Protein AF-A0A7X7D4B0-F1 (afdb_monomer_lite)

Radius of gyration: 22.87 Å; chains: 1; bounding box: 49×82×71 Å

Foldseek 3Di:
DDDDDDDDDDPPPPPDPDPDPDAQEAEADDLEDAAAPDQQPSDQQGPVGGRAPRSQQSNNQNRQGYEYEYAFDPPAEHAAAEGERNHEYEYEYDCPDFLTAHEDAPYEYEDADHHEYEYERYEYAAEYEFLHEYEYELYHYQAYAAAQNGEYEAYLYEQHHPDDQSYEFNHEYEYEQAEQEDEDAEEVEEYDDNGAYEYELAEQAYEPDDRHQHYDDDAHHYCELYEYCACNNVDDHHNYYHNQHHDYPPDPDDALPGSQAQSAAPPRPCFCHVDQAFSSPPVQGGFANQNQPPHTHAGRHRGHHHHPPPD

Structure (mmCIF, N/CA/C/O backbone):
data_AF-A0A7X7D4B0-F1
#
_entry.id   AF-A0A7X7D4B0-F1
#
loop_
_atom_site.group_PDB
_atom_site.id
_atom_site.type_symbol
_atom_site.label_atom_id
_atom_site.label_alt_id
_atom_site.label_comp_id
_atom_site.label_asym_id
_atom_site.label_entity_id
_atom_site.label_seq_id
_atom_site.pdbx_PDB_ins_code
_atom_site.Cartn_x
_atom_site.Cartn_y
_atom_site.Cartn_z
_atom_site.occupancy
_atom_site.B_iso_or_equiv
_atom_site.auth_seq_id
_atom_site.auth_comp_id
_atom_site.auth_asym_id
_atom_site.auth_atom_id
_atom_site.pdbx_PDB_model_num
ATOM 1 N N . MET A 1 1 ? 22.291 -65.725 37.705 1.00 41.19 1 MET A N 1
ATOM 2 C CA . MET A 1 1 ? 22.050 -64.266 37.744 1.00 41.19 1 MET A CA 1
ATOM 3 C C . MET A 1 1 ? 22.069 -63.721 36.324 1.00 41.19 1 MET A C 1
ATOM 5 O O . MET A 1 1 ? 23.135 -63.608 35.739 1.00 41.19 1 MET A O 1
ATOM 9 N N . ARG A 1 2 ? 20.898 -63.454 35.741 1.00 40.50 2 ARG A N 1
ATOM 10 C CA . ARG A 1 2 ? 20.748 -62.685 34.498 1.00 40.50 2 ARG A CA 1
ATOM 11 C C . ARG A 1 2 ? 19.617 -61.691 34.746 1.00 40.50 2 ARG A C 1
ATOM 13 O O . ARG A 1 2 ? 18.464 -62.095 34.828 1.00 40.50 2 ARG A O 1
ATOM 20 N N . PHE A 1 3 ? 19.981 -60.434 34.979 1.00 37.91 3 PHE A N 1
ATOM 21 C CA . PHE A 1 3 ? 19.048 -59.316 35.076 1.00 37.91 3 PHE A CA 1
ATOM 22 C C . PHE A 1 3 ? 18.552 -58.993 33.660 1.00 37.91 3 PHE A C 1
ATOM 24 O O . PHE A 1 3 ? 19.357 -58.629 32.807 1.00 37.91 3 PHE A O 1
ATOM 31 N N . LEU A 1 4 ? 17.252 -59.156 33.399 1.00 42.34 4 LEU A N 1
ATOM 32 C CA . LEU A 1 4 ? 16.598 -58.533 32.247 1.00 42.34 4 LEU A CA 1
ATOM 33 C C . LEU A 1 4 ? 16.223 -57.103 32.650 1.00 42.34 4 LEU A C 1
ATOM 35 O O . LEU A 1 4 ? 15.416 -56.909 33.556 1.00 42.34 4 LEU A O 1
ATOM 39 N N . ALA A 1 5 ? 16.817 -56.116 31.984 1.00 42.88 5 ALA A N 1
ATOM 40 C CA . ALA A 1 5 ? 16.401 -54.724 32.070 1.00 42.88 5 ALA A CA 1
ATOM 41 C C . ALA A 1 5 ? 15.156 -54.521 31.190 1.00 42.88 5 ALA A C 1
ATOM 43 O O . ALA A 1 5 ? 15.215 -54.714 29.976 1.00 42.88 5 ALA A O 1
ATOM 44 N N . MET A 1 6 ? 14.026 -54.153 31.799 1.00 47.78 6 MET A N 1
ATOM 45 C CA . MET A 1 6 ? 12.871 -53.617 31.077 1.00 47.78 6 MET A CA 1
ATOM 46 C C . MET A 1 6 ? 13.190 -52.180 30.658 1.00 47.78 6 MET A C 1
ATOM 48 O O . MET A 1 6 ? 13.346 -51.305 31.507 1.00 47.78 6 MET A O 1
ATOM 52 N N . ALA A 1 7 ? 13.282 -51.939 29.353 1.00 49.72 7 ALA A N 1
ATOM 53 C CA . ALA A 1 7 ? 13.262 -50.596 28.795 1.00 49.72 7 ALA A CA 1
ATOM 54 C C . ALA A 1 7 ? 11.810 -50.092 28.806 1.00 49.72 7 ALA A C 1
ATOM 56 O O . ALA A 1 7 ? 10.963 -50.611 28.080 1.00 49.72 7 ALA A O 1
ATOM 57 N N . ALA A 1 8 ? 11.514 -49.111 29.657 1.00 50.50 8 ALA A N 1
ATOM 58 C CA . ALA A 1 8 ? 10.252 -48.387 29.615 1.00 50.50 8 ALA A CA 1
ATOM 59 C C . ALA A 1 8 ? 10.261 -47.461 28.389 1.00 50.50 8 ALA A C 1
ATOM 61 O O . ALA A 1 8 ? 11.051 -46.519 28.328 1.00 50.50 8 ALA A O 1
ATOM 62 N N . LEU A 1 9 ? 9.403 -47.739 27.402 1.00 53.34 9 LEU A N 1
ATOM 63 C CA . LEU A 1 9 ? 9.094 -46.778 26.346 1.00 53.34 9 LEU A CA 1
ATOM 64 C C . LEU A 1 9 ? 8.341 -45.608 26.990 1.00 53.34 9 LEU A C 1
ATOM 66 O O . LEU A 1 9 ? 7.191 -45.755 27.401 1.00 53.34 9 LEU A O 1
ATOM 70 N N . GLY A 1 10 ? 9.002 -44.457 27.099 1.00 51.97 10 GLY A N 1
ATOM 71 C CA . GLY A 1 10 ? 8.344 -43.205 27.445 1.00 51.97 10 GLY A CA 1
ATOM 72 C C . GLY A 1 10 ? 7.393 -42.808 26.320 1.00 51.97 10 GLY A C 1
ATOM 73 O O . GLY A 1 10 ? 7.834 -42.526 25.208 1.00 51.97 10 GLY A O 1
ATOM 74 N N . ALA A 1 11 ? 6.093 -42.799 26.605 1.00 58.69 11 ALA A N 1
ATOM 75 C CA . ALA A 1 11 ? 5.106 -42.153 25.755 1.00 58.69 11 ALA A CA 1
ATOM 76 C C . ALA A 1 11 ? 5.361 -40.640 25.810 1.00 58.69 11 ALA A C 1
ATOM 78 O O . ALA A 1 11 ? 5.010 -39.977 26.785 1.00 58.69 11 ALA A O 1
ATOM 79 N N . GLY A 1 12 ? 6.035 -40.104 24.792 1.00 53.62 12 GLY A N 1
ATOM 80 C CA . GLY A 1 12 ? 6.105 -38.664 24.581 1.00 53.62 12 GLY A CA 1
ATOM 81 C C . GLY A 1 12 ? 4.699 -38.152 24.294 1.00 53.62 12 GLY A C 1
ATOM 82 O O . GLY A 1 12 ? 4.091 -38.544 23.299 1.00 53.62 12 GLY A O 1
ATOM 83 N N . ALA A 1 13 ? 4.166 -37.317 25.182 1.00 59.47 13 ALA A N 1
ATOM 84 C CA . ALA A 1 13 ? 2.965 -36.552 24.902 1.00 59.47 13 ALA A CA 1
ATOM 85 C C . ALA A 1 13 ? 3.296 -35.582 23.764 1.00 59.47 13 ALA A C 1
ATOM 87 O O . ALA A 1 13 ? 4.025 -34.611 23.959 1.00 59.47 13 ALA A O 1
ATOM 88 N N . PHE A 1 14 ? 2.792 -35.865 22.565 1.00 54.19 14 PHE A N 1
ATOM 89 C CA . PHE A 1 14 ? 2.683 -34.850 21.531 1.00 54.19 14 PHE A CA 1
ATOM 90 C C . PHE A 1 14 ? 1.696 -33.810 22.062 1.00 54.19 14 PHE A C 1
ATOM 92 O O . PHE A 1 14 ? 0.488 -34.044 22.071 1.00 54.19 14 PHE A O 1
ATOM 99 N N . THR A 1 15 ? 2.205 -32.692 22.577 1.00 57.34 15 THR A N 1
ATOM 100 C CA . THR A 1 15 ? 1.396 -31.493 22.787 1.00 57.34 15 THR A CA 1
ATOM 101 C C . THR A 1 15 ? 0.960 -31.043 21.401 1.00 57.34 15 THR A C 1
ATOM 103 O O . THR A 1 15 ? 1.733 -30.417 20.675 1.00 57.34 15 THR A O 1
ATOM 106 N N . ALA A 1 16 ? -0.236 -31.460 20.987 1.00 59.97 16 ALA A N 1
ATOM 107 C CA . ALA A 1 16 ? -0.887 -30.884 19.827 1.00 59.97 16 ALA A CA 1
ATOM 108 C C . ALA A 1 16 ? -0.905 -29.366 20.041 1.00 59.97 16 ALA A C 1
ATOM 110 O O . ALA A 1 16 ? -1.320 -28.900 21.101 1.00 59.97 16 ALA A O 1
ATOM 111 N N . CYS A 1 17 ? -0.357 -28.622 19.081 1.00 66.06 17 CYS A N 1
ATOM 112 C CA . CYS A 1 17 ? -0.506 -27.176 19.036 1.00 66.06 17 CYS A CA 1
ATOM 113 C C . CYS A 1 17 ? -2.016 -26.901 19.035 1.00 66.06 17 CYS A C 1
ATOM 115 O O . CYS A 1 17 ? -2.709 -27.370 18.132 1.00 66.06 17 CYS A O 1
ATOM 117 N N . ASP A 1 18 ? -2.522 -26.266 20.094 1.00 73.31 18 ASP A N 1
ATOM 118 C CA . ASP A 1 18 ? -3.925 -25.862 20.176 1.00 73.31 18 ASP A CA 1
ATOM 119 C C . ASP A 1 18 ? -4.217 -24.970 18.957 1.00 73.31 18 ASP A C 1
ATOM 121 O O . ASP A 1 18 ? -3.439 -24.035 18.719 1.00 73.31 18 ASP A O 1
ATOM 125 N N . PRO A 1 19 ? -5.224 -25.281 18.115 1.00 75.88 19 PRO A N 1
ATOM 126 C CA . PRO A 1 19 ? -5.547 -24.447 16.966 1.00 75.88 19 PRO A CA 1
ATOM 127 C C . PRO A 1 19 ? -5.762 -23.005 17.427 1.00 75.88 19 PRO A C 1
ATOM 129 O O . PRO A 1 19 ? -6.545 -22.737 18.334 1.00 75.88 19 PRO A O 1
ATOM 132 N N . GLN A 1 20 ? -5.036 -22.077 16.803 1.00 77.19 20 GLN A N 1
ATOM 133 C CA . GLN A 1 20 ? -5.140 -20.652 17.097 1.00 77.19 20 GLN A CA 1
ATOM 134 C C . GLN A 1 20 ? -6.621 -20.217 17.037 1.00 77.19 20 GLN A C 1
ATOM 136 O O . GLN A 1 20 ? -7.255 -20.473 16.008 1.00 77.19 20 GLN A O 1
ATOM 141 N N . PRO A 1 21 ? -7.164 -19.549 18.079 1.00 81.94 21 PRO A N 1
ATOM 142 C CA . PRO A 1 21 ? -8.562 -19.110 18.117 1.00 81.94 21 PRO A CA 1
ATOM 143 C C . PRO A 1 21 ? -8.900 -18.302 16.875 1.00 81.94 21 PRO A C 1
ATOM 145 O O . PRO A 1 21 ? -8.081 -17.466 16.509 1.00 81.94 21 PRO A O 1
ATOM 148 N N . GLU A 1 22 ? -10.046 -18.528 16.230 1.00 88.75 22 GLU A N 1
ATOM 149 C CA . GLU A 1 22 ? -10.459 -17.786 15.028 1.00 88.75 22 GLU A CA 1
ATOM 150 C C . GLU A 1 22 ? -10.436 -16.260 15.250 1.00 88.75 22 GLU A C 1
ATOM 152 O O . GLU A 1 22 ? -10.668 -15.804 16.371 1.00 88.75 22 GLU A O 1
ATOM 157 N N . PRO A 1 23 ? -10.090 -15.461 14.222 1.00 93.44 23 PRO A N 1
ATOM 158 C CA . PRO A 1 23 ? -10.061 -14.011 14.369 1.00 93.44 23 PRO A CA 1
ATOM 159 C C . PRO A 1 23 ? -11.482 -13.463 14.559 1.00 93.44 23 PRO A C 1
ATOM 161 O O . PRO A 1 23 ? -12.430 -13.998 13.979 1.00 93.44 23 PRO A O 1
ATOM 164 N N . ALA A 1 24 ? -11.619 -12.376 15.321 1.00 95.75 24 ALA A N 1
ATOM 165 C CA . ALA A 1 24 ? -12.872 -11.626 15.382 1.00 95.75 24 ALA A CA 1
ATOM 166 C C . ALA A 1 24 ? -13.234 -11.096 13.984 1.00 95.75 24 ALA A C 1
ATOM 168 O O . ALA A 1 24 ? -12.347 -10.849 13.161 1.00 95.75 24 ALA A O 1
ATOM 169 N N . GLN A 1 25 ? -14.527 -10.952 13.705 1.00 96.75 25 GLN A N 1
ATOM 170 C CA . GLN A 1 25 ? -15.025 -10.500 12.407 1.00 96.75 25 GLN A CA 1
ATOM 171 C C . GLN A 1 25 ? -16.012 -9.356 12.604 1.00 96.75 25 GLN A C 1
ATOM 173 O O . GLN A 1 25 ? -16.994 -9.523 13.323 1.00 96.75 25 GLN A O 1
ATOM 178 N N . PHE A 1 26 ? -15.769 -8.234 11.930 1.00 97.56 26 PHE A N 1
ATOM 179 C CA . PHE A 1 26 ? -16.679 -7.091 11.912 1.00 97.56 26 PHE A CA 1
ATOM 180 C C . PHE A 1 26 ? -17.039 -6.748 10.470 1.00 97.56 26 PHE A C 1
ATOM 182 O O . PHE A 1 26 ? -16.159 -6.554 9.629 1.00 97.56 26 PHE A O 1
ATOM 189 N N . GLN A 1 27 ? -18.339 -6.700 10.193 1.00 96.62 27 GLN A N 1
ATOM 190 C CA . GLN A 1 27 ? -18.877 -6.335 8.890 1.00 96.62 27 GLN A CA 1
ATOM 191 C C . GLN A 1 27 ? -19.348 -4.889 8.954 1.00 96.62 27 GLN A C 1
ATOM 193 O O . GLN A 1 27 ? -20.325 -4.594 9.639 1.00 96.62 27 GLN A O 1
ATOM 198 N N . VAL A 1 28 ? -18.673 -4.005 8.229 1.00 96.50 28 VAL A N 1
ATOM 199 C CA . VAL A 1 28 ? -19.108 -2.613 8.117 1.00 96.50 28 VAL A CA 1
ATOM 200 C C . VAL A 1 28 ? -20.375 -2.565 7.266 1.00 96.50 28 VAL A C 1
ATOM 202 O O . VAL A 1 28 ? -20.454 -3.212 6.224 1.00 96.50 28 VAL A O 1
ATOM 205 N N . ASP A 1 29 ? -21.376 -1.808 7.699 1.00 95.00 29 ASP A N 1
ATOM 206 C CA . ASP A 1 29 ? -22.647 -1.644 6.981 1.00 95.00 29 ASP A CA 1
ATOM 207 C C . ASP A 1 29 ? -23.014 -0.175 6.725 1.00 95.00 29 ASP A C 1
ATOM 209 O O . ASP A 1 29 ? -24.028 0.122 6.087 1.00 95.00 29 ASP A O 1
ATOM 213 N N . SER A 1 30 ? -22.160 0.750 7.171 1.00 94.25 30 SER A N 1
ATOM 214 C CA . SER A 1 30 ? -22.361 2.185 7.040 1.00 94.25 30 SER A CA 1
ATOM 215 C C . SER A 1 30 ? -21.098 2.905 6.573 1.00 94.25 30 SER A C 1
ATOM 217 O O . SER A 1 30 ? -20.014 2.743 7.133 1.00 94.25 30 SER A O 1
ATOM 219 N N . TYR A 1 31 ? -21.268 3.771 5.573 1.00 93.56 31 TYR A N 1
ATOM 220 C CA . TYR A 1 31 ? -20.234 4.687 5.076 1.00 93.56 31 TYR A CA 1
ATOM 221 C C . TYR A 1 31 ? -20.054 5.932 5.964 1.00 93.56 31 TYR A C 1
ATOM 223 O O . TYR A 1 31 ? -19.126 6.718 5.762 1.00 93.56 31 TYR A O 1
ATOM 231 N N . ALA A 1 32 ? -20.965 6.152 6.919 1.00 92.44 32 ALA A N 1
ATOM 232 C CA . ALA A 1 32 ? -20.920 7.309 7.801 1.00 92.44 32 ALA A CA 1
ATOM 233 C C . ALA A 1 32 ? -19.745 7.228 8.789 1.00 92.44 32 ALA A C 1
ATOM 235 O O . ALA A 1 32 ? -19.270 6.149 9.138 1.00 92.44 32 ALA A O 1
ATOM 236 N N . ALA A 1 33 ? -19.324 8.387 9.291 1.00 92.00 33 ALA A N 1
ATOM 237 C CA . ALA A 1 33 ? -18.421 8.460 10.432 1.00 92.00 33 ALA A CA 1
ATOM 238 C C . ALA A 1 33 ? -19.171 8.187 11.743 1.00 92.00 33 ALA A C 1
ATOM 240 O O . ALA A 1 33 ? -20.340 8.558 11.895 1.00 92.00 33 ALA A O 1
ATOM 241 N N . GLY A 1 34 ? -18.471 7.615 12.719 1.00 94.31 34 GLY A N 1
ATOM 242 C CA . GLY A 1 34 ? -18.979 7.448 14.076 1.00 94.31 34 GLY A CA 1
ATOM 243 C C . GLY A 1 34 ? -18.172 6.420 14.849 1.00 94.31 34 GLY A C 1
ATOM 244 O O . GLY A 1 34 ? -17.930 5.339 14.331 1.00 94.31 34 GLY A O 1
ATOM 245 N N . ALA A 1 35 ? -17.781 6.761 16.073 1.00 96.50 35 ALA A N 1
ATOM 246 C CA . ALA A 1 35 ? -17.151 5.828 17.001 1.00 96.50 35 ALA A CA 1
ATOM 247 C C . ALA A 1 35 ? -18.132 4.743 17.458 1.00 96.50 35 ALA A C 1
ATOM 249 O O . ALA A 1 35 ? -19.355 4.953 17.432 1.00 96.50 35 ALA A O 1
ATOM 250 N N . ASP A 1 36 ? -17.585 3.626 17.922 1.00 97.50 36 ASP A N 1
ATOM 251 C CA . ASP A 1 36 ? -18.349 2.599 18.610 1.00 97.50 36 ASP A CA 1
ATOM 252 C C . ASP A 1 36 ? -19.012 3.175 19.877 1.00 97.50 36 ASP A C 1
ATOM 254 O O . ASP A 1 36 ? -18.487 4.084 20.536 1.00 97.50 36 ASP A O 1
ATOM 258 N N . ALA A 1 37 ? -20.215 2.701 20.202 1.00 97.75 37 ALA A N 1
ATOM 259 C CA . ALA A 1 37 ? -20.950 3.132 21.384 1.00 97.75 37 ALA A CA 1
ATOM 260 C C . ALA A 1 37 ? -20.274 2.664 22.679 1.00 97.75 37 ALA A C 1
ATOM 262 O O . ALA A 1 37 ? -20.293 3.400 23.675 1.00 97.75 37 ALA A O 1
ATOM 263 N N . THR A 1 38 ? -19.685 1.467 22.666 1.00 97.19 38 THR A N 1
ATOM 264 C CA . THR A 1 38 ? -19.015 0.845 23.807 1.00 97.19 38 THR A CA 1
ATOM 265 C C . THR A 1 38 ? -17.745 0.104 23.358 1.00 97.19 38 THR A C 1
ATOM 267 O O . THR A 1 38 ? -17.704 -1.123 23.399 1.00 97.19 38 THR A O 1
ATOM 270 N N . PRO A 1 39 ? -16.653 0.837 23.060 1.00 96.06 39 PRO A N 1
ATOM 271 C CA . PRO A 1 39 ? -15.421 0.230 22.574 1.00 96.06 39 PRO A CA 1
ATOM 272 C C . PRO A 1 39 ? -14.921 -0.955 23.423 1.00 96.06 39 PRO A C 1
ATOM 274 O O . PRO A 1 39 ? -14.644 -0.811 24.623 1.00 96.06 39 PRO A O 1
ATOM 277 N N . GLY A 1 40 ? -14.731 -2.102 22.777 1.00 96.06 40 GLY A N 1
ATOM 278 C CA . GLY A 1 40 ? -14.196 -3.346 23.319 1.00 96.06 40 GLY A CA 1
ATOM 279 C C . GLY A 1 40 ? -15.216 -4.286 23.955 1.00 96.06 40 GLY A C 1
ATOM 280 O O . GLY A 1 40 ? -14.811 -5.176 24.713 1.00 96.06 40 GLY A O 1
ATOM 281 N N . ASP A 1 41 ? -16.508 -4.108 23.689 1.00 96.62 41 ASP A N 1
ATOM 282 C CA . ASP A 1 41 ? -17.551 -5.046 24.113 1.00 96.62 41 ASP A CA 1
ATOM 283 C C . ASP A 1 41 ? -17.772 -6.209 23.125 1.00 96.62 41 ASP A C 1
ATOM 285 O O . ASP A 1 41 ? -18.402 -7.211 23.485 1.00 96.62 41 ASP A O 1
ATOM 289 N N . GLY A 1 42 ? -17.148 -6.145 21.945 1.00 95.69 42 GLY A N 1
ATOM 290 C CA . GLY A 1 42 ? -17.213 -7.159 20.901 1.00 95.69 42 GLY A CA 1
ATOM 291 C C . GLY A 1 42 ? -18.381 -6.982 19.931 1.00 95.69 42 GLY A C 1
ATOM 292 O O . GLY A 1 42 ? -18.570 -7.858 19.081 1.00 95.69 42 GLY A O 1
ATOM 293 N N . GLU A 1 43 ? -19.147 -5.897 20.029 1.00 96.75 43 GLU A N 1
ATOM 294 C CA . GLU A 1 43 ? -20.211 -5.538 19.095 1.00 96.75 43 GLU A CA 1
ATOM 295 C C . GLU A 1 43 ? -19.801 -4.281 18.323 1.00 96.75 43 GLU A C 1
ATOM 297 O O . GLU A 1 43 ? -19.448 -3.274 18.909 1.00 96.75 43 GLU A O 1
ATOM 302 N N . CYS A 1 44 ? -19.832 -4.332 16.988 1.00 97.50 44 CYS A N 1
ATOM 303 C CA . CYS A 1 44 ? -19.594 -3.136 16.181 1.00 97.50 44 CYS A CA 1
ATOM 304 C C . CYS A 1 44 ? -20.902 -2.355 16.042 1.00 97.50 44 CYS A C 1
ATOM 306 O O . CYS A 1 44 ? -21.726 -2.671 15.175 1.00 97.50 44 CYS A O 1
ATOM 308 N N . GLU A 1 45 ? -21.108 -1.347 16.881 1.00 97.81 45 GLU A N 1
ATOM 309 C CA . GLU A 1 45 ? -22.348 -0.581 16.908 1.00 97.81 45 GLU A CA 1
ATOM 310 C C . GLU A 1 45 ? -22.102 0.864 17.364 1.00 97.81 45 GLU A C 1
ATOM 312 O O . GLU A 1 45 ? -21.765 1.150 18.506 1.00 97.81 45 GLU A O 1
ATOM 317 N N . THR A 1 46 ? -22.352 1.835 16.486 1.00 97.44 46 THR A N 1
ATOM 318 C CA . THR A 1 46 ? -22.445 3.246 16.901 1.00 97.44 46 THR A CA 1
ATOM 319 C C . THR A 1 46 ? -23.687 3.490 17.766 1.00 97.44 46 THR A C 1
ATOM 321 O O . THR A 1 46 ? -24.641 2.719 17.753 1.00 97.44 46 THR A O 1
ATOM 324 N N . ALA A 1 47 ? -23.799 4.659 18.407 1.00 96.00 47 ALA A N 1
ATOM 325 C CA . ALA A 1 47 ? -25.020 5.041 19.137 1.00 96.00 47 ALA A CA 1
ATOM 326 C C . ALA A 1 47 ? -26.318 5.047 18.286 1.00 96.00 47 ALA A C 1
ATOM 328 O O . ALA A 1 47 ? -27.416 5.135 18.840 1.00 96.00 47 ALA A O 1
ATOM 329 N N . ALA A 1 48 ? -26.204 5.004 16.952 1.00 94.75 48 ALA A N 1
ATOM 330 C CA . ALA A 1 48 ? -27.322 4.925 16.013 1.00 94.75 48 ALA A CA 1
ATOM 331 C C . ALA A 1 48 ? -27.687 3.486 15.593 1.00 94.75 48 ALA A C 1
ATOM 333 O O . ALA A 1 48 ? -28.662 3.310 14.862 1.00 94.75 48 ALA A O 1
ATOM 334 N N . GLY A 1 49 ? -26.936 2.479 16.039 1.00 95.75 49 GLY A N 1
ATOM 335 C CA . GLY A 1 49 ? -27.192 1.075 15.736 1.00 95.75 49 GLY A CA 1
ATOM 336 C C . GLY A 1 49 ? -26.552 0.543 14.453 1.00 95.75 49 GLY A C 1
ATOM 337 O O . GLY A 1 49 ? -26.987 -0.480 13.936 1.00 95.75 49 GLY A O 1
ATOM 338 N N . THR A 1 50 ? -25.581 1.264 13.889 1.00 97.19 50 THR A N 1
ATOM 339 C CA . THR A 1 50 ? -24.887 0.887 12.641 1.00 97.19 50 THR A CA 1
ATOM 340 C C . THR A 1 50 ? -23.411 0.619 12.886 1.00 97.19 50 THR A C 1
ATOM 342 O O . THR A 1 50 ? -22.813 1.335 13.694 1.00 97.19 50 THR A O 1
ATOM 345 N N . CYS A 1 51 ? -22.811 -0.300 12.132 1.00 97.56 51 CYS A N 1
ATOM 346 C CA . CYS A 1 51 ? -21.379 -0.585 12.155 1.00 97.56 51 CYS A CA 1
ATOM 347 C C . CYS A 1 51 ? -20.656 0.275 11.109 1.00 97.56 51 CYS A C 1
ATOM 349 O O . CYS A 1 51 ? -20.699 0.017 9.904 1.00 97.56 51 CYS A O 1
ATOM 351 N N . THR A 1 52 ? -19.997 1.333 11.570 1.00 96.69 52 THR A N 1
ATOM 352 C CA . THR A 1 52 ? -19.128 2.185 10.744 1.00 96.69 52 THR A CA 1
ATOM 353 C C . THR A 1 52 ? -17.717 1.596 10.675 1.00 96.69 52 THR A C 1
ATOM 355 O O . THR A 1 52 ? -17.336 0.764 11.500 1.00 96.69 52 THR A O 1
ATOM 358 N N . LEU A 1 53 ? -16.896 2.068 9.728 1.00 96.12 53 LEU A N 1
A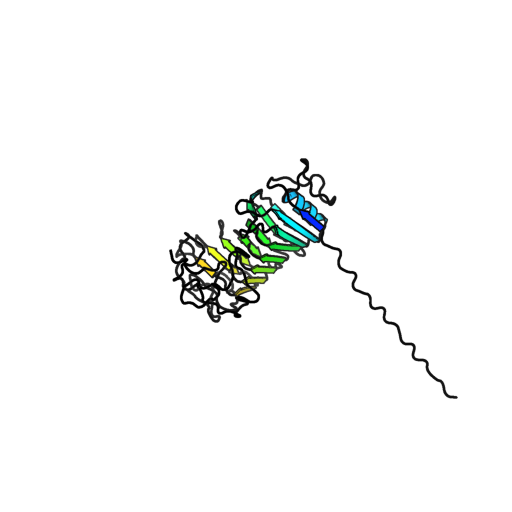TOM 359 C CA . LEU A 1 53 ? -15.477 1.693 9.680 1.00 96.12 53 LEU A CA 1
ATOM 360 C C . LEU A 1 53 ? -14.765 2.031 10.998 1.00 96.12 53 LEU A C 1
ATOM 362 O O . LEU A 1 53 ? -14.021 1.205 11.514 1.00 96.12 53 LEU A O 1
ATOM 366 N N . GLN A 1 54 ? -15.017 3.214 11.563 1.00 96.50 54 GLN A N 1
ATOM 367 C CA . GLN A 1 54 ? -14.410 3.617 12.831 1.00 96.50 54 GLN A CA 1
ATOM 368 C C . GLN A 1 54 ? -14.796 2.691 13.984 1.00 96.50 54 GLN A C 1
ATOM 370 O O . GLN A 1 54 ? -13.896 2.217 14.676 1.00 96.50 54 GLN A O 1
ATOM 375 N N . ALA A 1 55 ? -16.084 2.377 14.146 1.00 97.25 55 ALA A N 1
ATOM 376 C CA . ALA A 1 55 ? -16.533 1.443 15.174 1.00 97.25 55 ALA A CA 1
ATOM 377 C C . ALA A 1 55 ? -15.867 0.063 15.005 1.00 97.25 55 ALA A C 1
ATOM 379 O O . ALA A 1 55 ? -15.286 -0.477 15.943 1.00 97.25 55 ALA A O 1
ATOM 380 N N . ALA A 1 56 ? -15.817 -0.455 13.772 1.00 97.62 56 ALA A N 1
ATOM 381 C CA . ALA A 1 56 ? -15.180 -1.740 13.482 1.00 97.62 56 ALA A CA 1
ATOM 382 C C . ALA A 1 56 ? -13.678 -1.755 13.813 1.00 97.62 56 ALA A C 1
ATOM 384 O O . ALA A 1 56 ? -13.155 -2.782 14.252 1.00 97.62 56 ALA A O 1
ATOM 385 N N . LEU A 1 57 ? -12.964 -0.643 13.601 1.00 96.62 57 LEU A N 1
ATOM 386 C CA . LEU A 1 57 ? -11.544 -0.540 13.948 1.00 96.62 57 LEU A CA 1
ATOM 387 C C . LEU A 1 57 ? -11.314 -0.433 15.462 1.00 96.62 57 LEU A C 1
ATOM 389 O O . LEU A 1 57 ? -10.337 -0.994 15.965 1.00 96.62 57 LEU A O 1
ATOM 393 N N . GLU A 1 58 ? -12.190 0.261 16.188 1.00 97.06 58 GLU A N 1
ATOM 394 C CA . GLU A 1 58 ? -12.141 0.350 17.652 1.00 97.06 58 GLU A CA 1
ATOM 395 C C . GLU A 1 58 ? -12.341 -1.036 18.286 1.00 97.06 58 GLU A C 1
ATOM 397 O O . GLU A 1 58 ? -11.500 -1.470 19.084 1.00 97.06 58 GLU A O 1
ATOM 402 N N . GLU A 1 59 ? -13.334 -1.795 17.816 1.00 97.56 59 GLU A N 1
ATOM 403 C CA . GLU A 1 59 ? -13.535 -3.186 18.230 1.00 97.56 59 GLU A CA 1
ATOM 404 C C . GLU A 1 59 ? -12.374 -4.096 17.813 1.00 97.56 59 GLU A C 1
ATOM 406 O O . GLU A 1 59 ? -11.903 -4.943 18.583 1.00 97.56 59 GLU A O 1
ATOM 411 N N . ALA A 1 60 ? -11.832 -3.903 16.607 1.00 97.06 60 ALA A N 1
ATOM 412 C CA . ALA A 1 60 ? -10.690 -4.679 16.137 1.00 97.06 60 ALA A CA 1
ATOM 413 C C . ALA A 1 60 ? -9.455 -4.506 17.026 1.00 97.06 60 ALA A C 1
ATOM 415 O O . ALA A 1 60 ? -8.753 -5.487 17.301 1.00 97.06 60 ALA A O 1
ATOM 416 N N . ASN A 1 61 ? -9.202 -3.281 17.482 1.00 96.06 61 ASN A N 1
ATOM 417 C CA . ASN A 1 61 ? -8.098 -2.952 18.375 1.00 96.06 61 ASN A CA 1
ATOM 418 C C . ASN A 1 61 ? -8.258 -3.581 19.764 1.00 96.06 61 ASN A C 1
ATOM 420 O O . ASN A 1 61 ? -7.255 -3.974 20.369 1.00 96.06 61 ASN A O 1
ATOM 424 N N . ALA A 1 62 ? -9.492 -3.721 20.254 1.00 96.12 62 ALA A N 1
ATOM 425 C CA . ALA A 1 62 ? -9.784 -4.398 21.514 1.00 96.12 62 ALA A CA 1
ATOM 426 C C . ALA A 1 62 ? -9.668 -5.931 21.407 1.00 96.12 62 ALA A C 1
ATOM 428 O O . ALA A 1 62 ? -9.164 -6.580 22.326 1.00 96.12 62 ALA A O 1
ATOM 429 N N . ALA A 1 63 ? -10.077 -6.514 20.275 1.00 94.62 63 ALA A N 1
ATOM 430 C CA . ALA A 1 63 ? -10.038 -7.960 20.035 1.00 94.62 63 ALA A CA 1
ATOM 431 C C . ALA A 1 63 ? -8.633 -8.501 19.697 1.00 94.62 63 ALA A C 1
ATOM 433 O O . ALA A 1 63 ? -8.344 -9.687 19.877 1.00 94.62 63 ALA A O 1
ATOM 434 N N . GLY A 1 64 ? -7.739 -7.647 19.197 1.00 91.88 64 GLY A N 1
ATOM 435 C CA . GLY A 1 64 ? -6.330 -7.956 18.955 1.00 91.88 64 GLY A CA 1
ATOM 436 C C . GLY A 1 64 ? -6.034 -8.742 17.673 1.00 91.88 64 GLY A C 1
ATOM 437 O O . GLY A 1 64 ? -5.031 -8.442 17.033 1.00 91.88 64 GLY A O 1
ATOM 438 N N . ARG A 1 65 ? -6.855 -9.718 17.252 1.00 95.12 65 ARG A N 1
ATOM 439 C CA . ARG A 1 65 ? -6.707 -10.403 15.949 1.00 95.12 65 ARG A CA 1
ATOM 440 C C . ARG A 1 65 ? -8.030 -10.447 15.199 1.00 95.12 65 ARG A C 1
ATOM 442 O O . ARG A 1 65 ? -8.915 -11.220 15.564 1.00 95.12 65 ARG A O 1
ATOM 449 N N . THR A 1 66 ? -8.121 -9.672 14.123 1.00 97.31 66 THR A N 1
ATOM 450 C CA . THR A 1 66 ? -9.423 -9.294 13.562 1.00 97.31 66 THR A CA 1
ATOM 451 C C . THR A 1 66 ? -9.405 -9.212 12.040 1.00 97.31 66 THR A C 1
ATOM 453 O O . THR A 1 66 ? -8.401 -8.830 11.432 1.00 97.31 66 THR A O 1
ATOM 456 N N . VAL A 1 67 ? -10.537 -9.553 11.426 1.00 97.25 67 VAL A N 1
ATOM 457 C CA . VAL A 1 67 ? -10.860 -9.260 10.029 1.00 97.25 67 VAL A CA 1
ATOM 458 C C . VAL A 1 67 ? -12.001 -8.247 9.997 1.00 97.25 67 VAL A C 1
ATOM 460 O O . VAL A 1 67 ? -13.054 -8.481 10.585 1.00 97.25 67 VAL A O 1
ATOM 463 N N . VAL A 1 68 ? -11.788 -7.131 9.309 1.00 97.19 68 VAL A N 1
ATOM 464 C CA . VAL A 1 68 ? -12.819 -6.132 9.021 1.00 97.19 68 VAL A CA 1
ATOM 465 C C . VAL A 1 68 ? -13.156 -6.222 7.543 1.00 97.19 68 VAL A C 1
ATOM 467 O O . VAL A 1 68 ? -12.266 -6.153 6.691 1.00 97.19 68 VAL A O 1
ATOM 470 N N . THR A 1 69 ? -14.438 -6.389 7.251 1.00 96.00 69 THR A N 1
ATOM 471 C CA . THR A 1 69 ? -14.942 -6.521 5.888 1.00 96.00 69 THR A CA 1
ATOM 472 C C . THR A 1 69 ? -15.714 -5.269 5.506 1.00 96.00 69 THR A C 1
ATOM 474 O O . THR A 1 69 ? -16.620 -4.844 6.226 1.00 96.00 69 THR A O 1
ATOM 477 N N . LEU A 1 70 ? -15.344 -4.683 4.371 1.00 94.12 70 LEU A N 1
ATOM 478 C CA . LEU A 1 70 ? -15.967 -3.483 3.827 1.00 94.12 70 LEU A CA 1
ATOM 479 C C . LEU A 1 70 ? -16.833 -3.842 2.620 1.00 94.12 70 LEU A C 1
ATOM 481 O O . LEU A 1 70 ? -16.333 -4.491 1.698 1.00 94.12 70 LEU A O 1
ATOM 485 N N . PRO A 1 71 ? -18.085 -3.369 2.560 1.00 91.44 71 PRO A N 1
ATOM 486 C CA . PRO A 1 71 ? -18.828 -3.297 1.313 1.00 91.44 71 PRO A CA 1
ATOM 487 C C . PRO A 1 71 ? -18.027 -2.534 0.249 1.00 91.44 71 PRO A C 1
ATOM 489 O O . PRO A 1 71 ? -17.659 -1.372 0.450 1.00 91.44 71 PRO A O 1
ATOM 492 N N . GLY A 1 72 ? -17.741 -3.202 -0.869 1.00 82.06 72 GLY A N 1
ATOM 493 C CA . GLY A 1 72 ? -17.008 -2.642 -2.001 1.00 82.06 72 GLY A CA 1
ATOM 494 C C . GLY A 1 72 ? -17.916 -2.204 -3.144 1.00 82.06 72 GLY A C 1
ATOM 495 O O . GLY A 1 72 ? -18.853 -2.913 -3.523 1.00 82.06 72 GLY A O 1
ATOM 496 N N . SER A 1 73 ? -17.608 -1.048 -3.729 1.00 79.75 73 SER A N 1
ATOM 497 C CA . SER A 1 73 ? -18.151 -0.577 -5.010 1.00 79.75 73 SER A CA 1
ATOM 498 C C . SER A 1 73 ? -17.271 0.547 -5.550 1.00 79.75 73 SER A C 1
ATOM 500 O O . SER A 1 73 ? -16.572 1.185 -4.771 1.00 79.75 73 SER A O 1
ATOM 502 N N . ASP A 1 74 ? -17.389 0.882 -6.834 1.00 71.38 74 ASP A N 1
ATOM 503 C CA . ASP A 1 74 ? -16.641 1.996 -7.452 1.00 71.38 74 ASP A CA 1
ATOM 504 C C . ASP A 1 74 ? -16.951 3.378 -6.823 1.00 71.38 74 ASP A C 1
ATOM 506 O O . ASP A 1 74 ? -16.311 4.373 -7.142 1.00 71.38 74 ASP A O 1
ATOM 510 N N . SER A 1 75 ? -17.953 3.456 -5.939 1.00 78.81 75 SER A N 1
ATOM 511 C CA . SER A 1 75 ? -18.342 4.655 -5.185 1.00 78.81 75 SER A CA 1
ATOM 512 C C . SER A 1 75 ? -18.292 4.468 -3.663 1.00 78.81 75 SER A C 1
ATOM 514 O O . SER A 1 75 ? -18.839 5.292 -2.928 1.00 78.81 75 SER A O 1
ATOM 516 N N . ALA A 1 76 ? -17.725 3.359 -3.173 1.00 87.00 76 ALA A N 1
ATOM 517 C CA . ALA A 1 76 ? -17.644 3.091 -1.741 1.00 87.00 76 ALA A CA 1
ATOM 518 C C . ALA A 1 76 ? -16.613 4.032 -1.113 1.00 87.00 76 ALA A C 1
ATOM 520 O O . ALA A 1 76 ? -15.414 3.799 -1.212 1.00 87.00 76 ALA A O 1
ATOM 521 N N . SER A 1 77 ? -17.100 5.082 -0.459 1.00 93.19 77 SER A N 1
ATOM 522 C CA . SER A 1 77 ? -16.276 6.065 0.237 1.00 93.19 77 SER A CA 1
ATOM 523 C C . SER A 1 77 ? -16.657 6.088 1.707 1.00 93.19 77 SER A C 1
ATOM 525 O O . SER A 1 77 ? -17.772 6.468 2.063 1.00 93.19 77 SER A O 1
ATOM 527 N N . TYR A 1 78 ? -15.731 5.675 2.558 1.00 93.56 78 TYR A N 1
ATOM 528 C CA . TYR A 1 78 ? -15.854 5.736 4.004 1.00 93.56 78 TYR A CA 1
ATOM 529 C C . TYR A 1 78 ? -15.259 7.049 4.481 1.00 93.56 78 TYR A C 1
ATOM 531 O O . TYR A 1 78 ? -14.163 7.424 4.064 1.00 93.56 78 TYR A O 1
ATOM 539 N N . ALA A 1 79 ? -15.976 7.739 5.365 1.00 89.88 79 ALA A N 1
ATOM 540 C CA . ALA A 1 79 ? -15.425 8.913 6.019 1.00 89.88 79 ALA A CA 1
ATOM 541 C C . ALA A 1 79 ? -14.138 8.527 6.765 1.00 89.88 79 ALA A C 1
ATOM 543 O O . ALA A 1 79 ? -14.154 7.634 7.619 1.00 89.88 79 ALA A O 1
ATOM 544 N N . GLY A 1 80 ? -13.031 9.178 6.419 1.00 81.81 80 GLY A N 1
ATOM 545 C CA . GLY A 1 80 ? -11.741 8.941 7.038 1.00 81.81 80 GLY A CA 1
ATOM 546 C C . GLY A 1 80 ? -11.673 9.471 8.461 1.00 81.81 80 GLY A C 1
ATOM 547 O O . GLY A 1 80 ? -12.418 10.354 8.894 1.00 81.81 80 GLY A O 1
ATOM 548 N N . PHE A 1 81 ? -10.762 8.867 9.202 1.00 88.44 81 PHE A N 1
ATOM 549 C CA . PHE A 1 81 ? -10.382 9.229 10.554 1.00 88.44 81 PHE A CA 1
ATOM 550 C C . PHE A 1 81 ? -8.960 8.723 10.785 1.00 88.44 81 PHE A C 1
ATOM 552 O O . PHE A 1 81 ? -8.452 7.883 10.037 1.00 88.44 81 PHE A O 1
ATOM 559 N N . ASP A 1 82 ? -8.321 9.226 11.833 1.00 93.56 82 ASP A N 1
ATOM 560 C CA . ASP A 1 82 ? -6.996 8.762 12.220 1.00 93.56 82 ASP A CA 1
ATOM 561 C C . ASP A 1 82 ? -7.122 7.499 13.074 1.00 93.56 82 ASP A C 1
ATOM 563 O O . ASP A 1 82 ? -7.673 7.519 14.179 1.00 93.56 82 ASP A O 1
ATOM 567 N N . ALA A 1 83 ? -6.601 6.387 12.564 1.00 94.50 83 ALA A N 1
ATOM 568 C CA . ALA A 1 83 ? -6.646 5.084 13.208 1.00 94.50 83 ALA A CA 1
ATOM 569 C C . ALA A 1 83 ? -5.245 4.646 13.643 1.00 94.50 83 ALA A C 1
ATOM 571 O O . ALA A 1 83 ? -4.320 4.563 12.839 1.00 94.50 83 ALA A O 1
ATOM 572 N N . THR A 1 84 ? -5.084 4.287 14.917 1.00 97.50 84 THR A N 1
ATOM 573 C CA . THR A 1 84 ? -3.897 3.552 15.385 1.00 97.50 84 THR A CA 1
ATOM 574 C C . THR A 1 84 ? -4.247 2.078 15.520 1.00 97.50 84 THR A C 1
ATOM 576 O O . THR A 1 84 ? -5.175 1.746 16.249 1.00 97.50 84 THR A O 1
ATOM 579 N N . ILE A 1 85 ? -3.512 1.197 14.844 1.00 97.75 85 ILE A N 1
ATOM 580 C CA . ILE A 1 85 ? -3.755 -0.250 14.852 1.00 97.75 85 ILE A CA 1
ATOM 581 C C . ILE A 1 85 ? -2.916 -0.900 15.950 1.00 97.75 85 ILE A C 1
ATOM 583 O O . ILE A 1 85 ? -1.696 -0.915 15.865 1.00 97.75 85 ILE A O 1
ATOM 587 N N . THR A 1 86 ? -3.529 -1.450 16.994 1.00 96.19 86 THR A N 1
ATOM 588 C CA . THR A 1 86 ? -2.787 -1.985 18.157 1.00 96.19 86 THR A CA 1
ATOM 589 C C . THR A 1 86 ? -2.552 -3.494 18.106 1.00 96.19 86 THR A C 1
ATOM 591 O O . THR A 1 86 ? -1.781 -4.022 18.908 1.00 96.19 86 THR A O 1
ATOM 594 N N . GLY A 1 87 ? -3.204 -4.193 17.176 1.00 94.75 87 GLY A N 1
ATOM 595 C CA . GLY A 1 87 ? -3.152 -5.646 17.032 1.00 94.75 87 GLY A CA 1
ATOM 596 C C . GLY A 1 87 ? -2.786 -6.106 15.622 1.00 94.75 87 GLY A C 1
ATOM 597 O O . GLY A 1 87 ? -2.057 -5.443 14.891 1.00 94.75 87 GLY A O 1
ATOM 598 N N . SER A 1 88 ? -3.287 -7.280 15.248 1.00 96.94 88 SER A N 1
ATOM 599 C CA . SER A 1 88 ? -3.219 -7.840 13.899 1.00 96.94 88 SER A CA 1
ATOM 600 C C . SER A 1 88 ? -4.565 -7.676 13.205 1.00 96.94 88 SER A C 1
ATOM 602 O O . SER A 1 88 ? -5.509 -8.423 13.474 1.00 96.94 88 SER A O 1
ATOM 604 N N . LEU A 1 89 ? -4.640 -6.704 12.306 1.00 97.88 89 LEU A N 1
ATOM 605 C CA . LEU A 1 89 ? -5.844 -6.353 11.569 1.00 97.88 89 LEU A CA 1
ATOM 606 C C . LEU A 1 89 ? -5.687 -6.713 10.092 1.00 97.88 89 LEU A C 1
ATOM 608 O O . LEU A 1 89 ? -4.707 -6.338 9.450 1.00 97.88 89 LEU A O 1
ATOM 612 N N . ARG A 1 90 ? -6.690 -7.388 9.531 1.00 97.69 90 ARG A N 1
ATOM 613 C CA . ARG A 1 90 ? -6.884 -7.492 8.083 1.00 97.69 90 ARG A CA 1
ATOM 614 C C . ARG A 1 90 ? -8.142 -6.732 7.686 1.00 97.69 90 ARG A C 1
ATOM 616 O O . ARG A 1 90 ? -9.221 -7.092 8.138 1.00 97.69 90 ARG A O 1
ATOM 623 N N . VAL A 1 91 ? -8.005 -5.752 6.805 1.00 95.81 91 VAL A N 1
ATOM 624 C CA . VAL A 1 91 ? -9.125 -5.098 6.126 1.00 95.81 91 VAL A CA 1
ATOM 625 C C . VAL A 1 91 ? -9.242 -5.696 4.732 1.00 95.81 91 VAL A C 1
ATOM 627 O O . VAL A 1 91 ? -8.254 -5.763 3.996 1.00 95.81 91 VAL A O 1
ATOM 630 N N . VAL A 1 92 ? -10.434 -6.169 4.385 1.00 92.75 92 VAL A N 1
ATOM 631 C CA . VAL A 1 92 ? -10.735 -6.707 3.058 1.00 92.75 92 VAL A CA 1
ATOM 632 C C . VAL A 1 92 ? -11.987 -6.050 2.513 1.00 92.75 92 VAL A C 1
ATOM 634 O O . VAL A 1 92 ? -12.951 -5.826 3.244 1.00 92.75 92 VAL A O 1
ATOM 637 N N . VAL A 1 93 ? -11.975 -5.766 1.221 1.00 91.62 93 VAL A N 1
ATOM 638 C CA . VAL A 1 93 ? -13.156 -5.294 0.508 1.00 91.62 93 VAL A CA 1
ATOM 639 C C . VAL A 1 93 ? -13.890 -6.483 -0.102 1.00 91.62 93 VAL A C 1
ATOM 641 O O . VAL A 1 93 ? -13.282 -7.340 -0.748 1.00 91.62 93 VAL A O 1
ATOM 644 N N . GLU A 1 94 ? -15.200 -6.556 0.118 1.00 87.69 94 GLU A N 1
ATOM 645 C CA . GLU A 1 94 ? -16.065 -7.506 -0.574 1.00 87.69 94 GLU A CA 1
ATOM 646 C C . GLU A 1 94 ? -16.118 -7.167 -2.061 1.00 87.69 94 GLU A C 1
ATOM 648 O O . GLU A 1 94 ? -16.634 -6.124 -2.467 1.00 87.69 94 GLU A O 1
ATOM 653 N N . ASP A 1 95 ? -15.584 -8.070 -2.880 1.00 70.44 95 ASP A N 1
ATOM 654 C CA . ASP A 1 95 ? -15.625 -7.930 -4.327 1.00 70.44 95 ASP A CA 1
ATOM 655 C C . ASP A 1 95 ? -17.020 -8.283 -4.856 1.00 70.44 95 ASP A C 1
ATOM 657 O O . ASP A 1 95 ? -17.432 -9.446 -4.878 1.00 70.44 95 ASP A O 1
ATOM 661 N N . THR A 1 96 ? -17.755 -7.258 -5.282 1.00 65.38 96 THR A N 1
ATOM 662 C CA . THR A 1 96 ? -19.079 -7.385 -5.907 1.00 65.38 96 THR A CA 1
ATOM 663 C C . THR A 1 96 ? -19.014 -7.490 -7.432 1.00 65.38 96 THR A C 1
ATOM 665 O O . THR A 1 96 ? -20.051 -7.649 -8.079 1.00 65.38 96 THR A O 1
ATOM 668 N N . GLY A 1 97 ? -17.811 -7.479 -8.015 1.00 55.38 97 GLY A N 1
ATOM 669 C CA . GLY A 1 97 ? -17.605 -7.746 -9.428 1.00 55.38 97 GLY A CA 1
ATOM 670 C C . GLY A 1 97 ? -17.274 -6.532 -10.306 1.00 55.38 97 GLY A C 1
ATOM 671 O O . GLY A 1 97 ? -17.751 -6.461 -11.436 1.00 55.38 97 GLY A O 1
ATOM 672 N N . SER A 1 98 ? -16.421 -5.619 -9.836 1.00 55.53 98 SER A N 1
ATOM 673 C CA . SER A 1 98 ? -15.847 -4.532 -10.663 1.00 55.53 98 SER A CA 1
ATOM 674 C C . SER A 1 98 ? -14.370 -4.230 -10.387 1.00 55.53 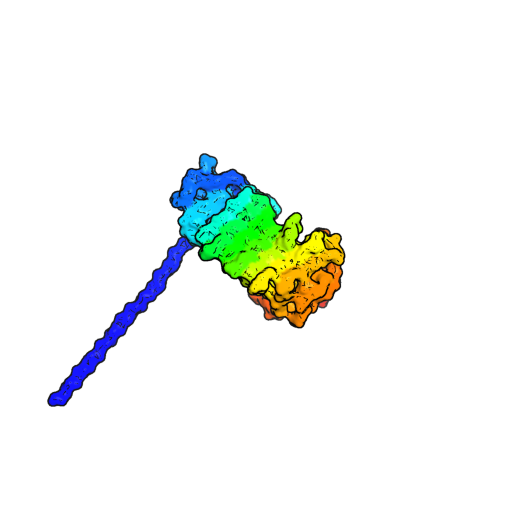98 SER A C 1
ATOM 676 O O . SER A 1 98 ? -13.819 -3.277 -10.926 1.00 55.53 98 SER A O 1
ATOM 678 N N . GLY A 1 99 ? -13.706 -5.031 -9.550 1.00 62.66 99 GLY A N 1
ATOM 679 C CA . GLY A 1 99 ? -12.418 -4.641 -8.984 1.00 62.66 99 GLY A CA 1
ATOM 680 C C . GLY A 1 99 ? -12.640 -3.707 -7.811 1.00 62.66 99 GLY A C 1
ATOM 681 O O . GLY A 1 99 ? -11.816 -2.830 -7.561 1.00 62.66 99 GLY A O 1
ATOM 682 N N . ALA A 1 100 ? -13.760 -3.932 -7.113 1.00 65.12 100 ALA A N 1
ATOM 683 C CA . ALA A 1 100 ? -14.275 -3.092 -6.057 1.00 65.12 100 ALA A CA 1
ATOM 684 C C . ALA A 1 100 ? -13.147 -2.689 -5.112 1.00 65.12 100 ALA A C 1
ATOM 686 O O . ALA A 1 100 ? -12.402 -3.540 -4.603 1.00 65.12 100 ALA A O 1
ATOM 687 N N . SER A 1 101 ? -13.026 -1.381 -4.939 1.00 81.44 101 SER A N 1
ATOM 688 C CA . SER A 1 101 ? -12.215 -0.763 -3.916 1.00 81.44 101 SER A CA 1
ATOM 689 C C . SER A 1 101 ? -13.119 -0.163 -2.847 1.00 81.44 101 SER A C 1
ATOM 691 O O . SER A 1 101 ? -14.337 -0.037 -3.008 1.00 81.44 101 SER A O 1
ATOM 693 N N . ALA A 1 102 ? -12.513 0.159 -1.717 1.00 90.69 102 ALA A N 1
ATOM 694 C CA . ALA A 1 102 ? -13.094 1.042 -0.729 1.00 90.69 102 ALA A CA 1
ATOM 695 C C . ALA A 1 102 ? -12.144 2.219 -0.563 1.00 90.69 102 ALA A C 1
ATOM 697 O O . ALA A 1 102 ? -10.980 2.017 -0.212 1.00 90.69 102 ALA A O 1
ATOM 698 N N . THR A 1 103 ? -12.644 3.422 -0.799 1.00 92.81 103 THR A N 1
ATOM 699 C CA . THR A 1 103 ? -11.914 4.654 -0.533 1.00 92.81 103 THR A CA 1
ATOM 700 C C . THR A 1 103 ? -12.124 5.041 0.925 1.00 92.81 103 THR A C 1
ATOM 702 O O . THR A 1 103 ? -13.248 5.060 1.428 1.00 92.81 103 THR A O 1
ATOM 705 N N . ILE A 1 104 ? -11.036 5.327 1.623 1.00 92.94 104 ILE A N 1
ATOM 706 C CA . ILE A 1 104 ? -11.021 5.921 2.955 1.00 92.94 104 ILE A CA 1
ATOM 707 C C . ILE A 1 104 ? -10.620 7.373 2.740 1.00 92.94 104 ILE A C 1
ATOM 709 O O . ILE A 1 104 ? -9.447 7.680 2.524 1.00 92.94 104 ILE A O 1
ATOM 713 N N . ASP A 1 105 ? -11.625 8.240 2.727 1.00 91.06 105 ASP A N 1
ATOM 714 C CA . ASP A 1 105 ? -11.473 9.640 2.351 1.00 91.06 105 ASP A CA 1
ATOM 715 C C . ASP A 1 105 ? -10.903 10.450 3.516 1.00 91.06 105 ASP A C 1
ATOM 717 O O . ASP A 1 105 ? -11.581 10.630 4.529 1.00 91.06 105 ASP A O 1
ATOM 721 N N . SER A 1 106 ? -9.682 10.969 3.364 1.00 79.75 106 SER A N 1
ATOM 722 C CA . SER A 1 106 ? -9.034 11.852 4.341 1.00 79.75 106 SER A CA 1
ATOM 723 C C . SER A 1 106 ? -8.744 11.175 5.692 1.00 79.75 106 SER A C 1
ATOM 725 O O . SER A 1 106 ? -8.929 11.773 6.753 1.00 79.75 106 SER A O 1
ATOM 727 N N . GLY A 1 107 ? -8.320 9.905 5.670 1.00 84.50 107 GLY A N 1
ATOM 728 C CA . GLY A 1 107 ? -7.956 9.122 6.858 1.00 84.50 107 GLY A CA 1
ATOM 729 C C . GLY A 1 107 ? -6.467 8.789 6.925 1.00 84.50 107 GLY A C 1
ATOM 730 O O . GLY A 1 107 ? -5.787 8.724 5.902 1.00 84.50 107 GLY A O 1
ATOM 731 N N . SER A 1 108 ? -5.951 8.533 8.128 1.00 92.06 108 SER A N 1
ATOM 732 C CA . SER A 1 108 ? -4.579 8.051 8.303 1.00 92.06 108 SER A CA 1
ATOM 733 C C . SER A 1 108 ? -4.516 6.775 9.132 1.00 92.06 108 SER A C 1
ATOM 735 O O . SER A 1 108 ? -5.297 6.568 10.061 1.00 92.06 108 SER A O 1
ATOM 737 N N . PHE A 1 109 ? -3.561 5.908 8.805 1.00 96.38 109 PHE A N 1
ATOM 738 C CA . PHE A 1 109 ? -3.273 4.706 9.578 1.00 96.38 109 PHE A CA 1
ATOM 739 C C . PHE A 1 109 ? -1.908 4.816 10.237 1.00 96.38 109 PHE A C 1
ATOM 741 O O . PHE A 1 109 ? -0.901 5.046 9.577 1.00 96.38 109 PHE A O 1
ATOM 748 N N . THR A 1 110 ? -1.852 4.567 11.539 1.00 98.44 110 THR A N 1
ATOM 749 C CA . THR A 1 110 ? -0.605 4.363 12.277 1.00 98.44 110 THR A CA 1
ATOM 750 C C . THR A 1 110 ? -0.515 2.907 12.710 1.00 98.44 110 THR A C 1
ATOM 752 O O . THR A 1 110 ? -1.356 2.415 13.460 1.00 98.44 110 THR A O 1
ATOM 755 N N . VAL A 1 111 ? 0.531 2.217 12.266 1.00 98.69 111 VAL A N 1
ATOM 756 C CA . VAL A 1 111 ? 0.840 0.830 12.627 1.00 98.69 111 VAL A CA 1
ATOM 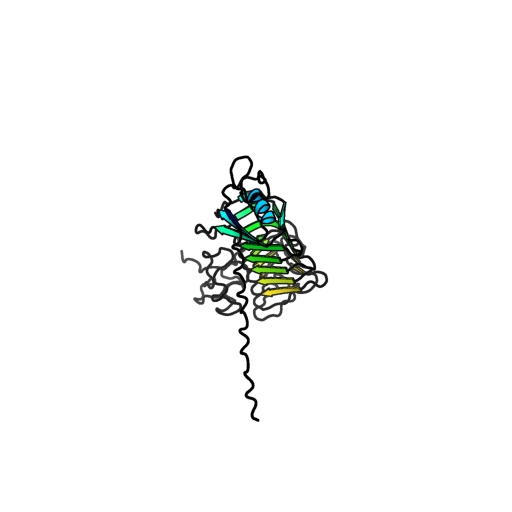757 C C . VAL A 1 111 ? 2.065 0.834 13.551 1.00 98.69 111 VAL A C 1
ATOM 759 O O . VAL A 1 111 ? 3.192 0.802 13.055 1.00 98.69 111 VAL A O 1
ATOM 762 N N . PRO A 1 112 ? 1.902 0.937 14.882 1.00 98.62 112 PRO A N 1
ATOM 763 C CA . PRO A 1 112 ? 3.000 0.899 15.847 1.00 98.62 112 PRO A CA 1
ATOM 764 C C . PRO A 1 112 ? 3.780 -0.425 15.824 1.00 98.62 112 PRO A C 1
ATOM 766 O O . PRO A 1 112 ? 3.336 -1.432 15.274 1.00 98.62 112 PRO A O 1
ATOM 769 N N . GLU A 1 113 ? 4.957 -0.425 16.456 1.00 98.06 113 GLU A N 1
ATOM 770 C CA . GLU A 1 113 ? 5.771 -1.632 16.635 1.00 98.06 113 GLU A CA 1
ATOM 771 C C . GLU A 1 113 ? 4.957 -2.756 17.302 1.00 98.06 113 GLU A C 1
ATOM 773 O O . GLU A 1 113 ? 4.210 -2.528 18.254 1.00 98.06 113 GLU A O 1
ATOM 778 N N . GLY A 1 114 ? 5.092 -3.981 16.788 1.00 96.69 114 GLY A N 1
ATOM 779 C CA . GLY A 1 114 ? 4.351 -5.152 17.266 1.00 96.69 114 GLY A CA 1
ATOM 780 C C . GLY A 1 114 ? 2.935 -5.306 16.697 1.00 96.69 114 GLY A C 1
ATOM 781 O O . GLY A 1 114 ? 2.364 -6.388 16.831 1.00 96.69 114 GLY A O 1
ATOM 782 N N . ALA A 1 115 ? 2.390 -4.287 16.024 1.00 98.44 115 ALA A N 1
ATOM 783 C CA . ALA A 1 115 ? 1.124 -4.380 15.303 1.00 98.44 115 ALA A CA 1
ATOM 784 C C . ALA A 1 115 ? 1.323 -4.794 13.837 1.00 98.44 115 ALA A C 1
ATOM 786 O O . ALA A 1 115 ? 2.397 -4.618 13.252 1.00 98.44 115 ALA A O 1
ATOM 787 N N . SER A 1 116 ? 0.266 -5.331 13.226 1.00 98.31 116 SER A N 1
ATOM 788 C CA . SER A 1 116 ? 0.237 -5.619 11.795 1.00 98.31 116 SER A CA 1
ATOM 789 C C . SER A 1 116 ? -1.073 -5.182 11.152 1.00 98.31 116 SER A C 1
ATOM 791 O O . SER A 1 116 ? -2.156 -5.408 11.690 1.00 98.31 116 SER A O 1
ATOM 793 N N . LEU A 1 117 ? -0.956 -4.571 9.978 1.00 98.62 117 LEU A N 1
ATOM 794 C CA . LEU A 1 117 ? -2.068 -4.166 9.136 1.00 98.62 117 LEU A CA 1
ATOM 795 C C . LEU A 1 117 ? -1.938 -4.854 7.780 1.00 98.62 117 LEU A C 1
ATOM 797 O O . LEU A 1 117 ? -0.917 -4.732 7.102 1.00 98.62 117 LEU A O 1
ATOM 801 N N . ARG A 1 118 ? -2.987 -5.565 7.373 1.00 98.38 118 ARG A N 1
ATOM 802 C CA . ARG A 1 118 ? -3.137 -6.076 6.015 1.00 98.38 118 ARG A CA 1
ATOM 803 C C . ARG A 1 118 ? -4.279 -5.357 5.313 1.00 98.38 118 ARG A C 1
ATOM 805 O O . ARG A 1 118 ? -5.403 -5.420 5.799 1.00 98.38 118 ARG A O 1
ATOM 812 N N . LEU A 1 119 ? -3.991 -4.738 4.175 1.00 96.44 119 LEU A N 1
ATOM 813 C CA . LEU A 1 119 ? -4.976 -4.065 3.328 1.00 96.44 119 LEU A CA 1
ATOM 814 C C . LEU A 1 119 ? -5.114 -4.809 2.001 1.00 96.44 119 LEU A C 1
ATOM 816 O O . LEU A 1 119 ? -4.112 -5.211 1.403 1.00 96.44 119 LEU A O 1
ATOM 820 N N . GLU A 1 120 ? -6.352 -4.996 1.554 1.00 93.69 120 GLU A N 1
ATOM 821 C CA . GLU A 1 120 ? -6.662 -5.655 0.290 1.00 93.69 120 GLU A CA 1
ATOM 822 C C . GLU A 1 120 ? -7.814 -4.944 -0.426 1.00 93.69 120 GLU A C 1
ATOM 824 O O . GLU A 1 120 ? -8.952 -4.998 0.042 1.00 93.69 120 GLU A O 1
ATOM 829 N N . GLY A 1 121 ? -7.509 -4.283 -1.549 1.00 91.25 121 GLY A N 1
ATOM 830 C CA . GLY A 1 121 ? -8.494 -3.538 -2.342 1.00 91.25 121 GLY A CA 1
ATOM 831 C C . GLY A 1 121 ? -8.907 -2.201 -1.721 1.00 91.25 121 GLY A C 1
ATOM 832 O O . GLY A 1 121 ? -10.059 -1.812 -1.838 1.00 91.25 121 GLY A O 1
ATOM 833 N N . VAL A 1 122 ? -8.009 -1.513 -1.020 1.00 92.12 122 VAL A N 1
ATOM 834 C CA . VAL A 1 122 ? -8.325 -0.266 -0.301 1.00 92.12 122 VAL A CA 1
ATOM 835 C C . VAL A 1 122 ? -7.607 0.902 -0.961 1.00 92.12 122 VAL A C 1
ATOM 837 O O . VAL A 1 122 ? -6.457 0.768 -1.365 1.00 92.12 122 VAL A O 1
ATOM 840 N N . GLU A 1 123 ? -8.264 2.049 -1.040 1.00 92.19 123 GLU A N 1
ATOM 841 C CA . GLU A 1 123 ? -7.657 3.330 -1.384 1.00 92.19 123 GLU A CA 1
ATOM 842 C C . GLU A 1 123 ? -7.655 4.226 -0.141 1.00 92.19 123 GLU A C 1
ATOM 844 O O . GLU A 1 123 ? -8.688 4.410 0.496 1.00 92.19 123 GLU A O 1
ATOM 849 N N . VAL A 1 124 ? -6.493 4.748 0.241 1.00 92.88 124 VAL A N 1
ATOM 850 C CA . VAL A 1 124 ? -6.320 5.635 1.395 1.00 92.88 124 VAL A CA 1
ATOM 851 C C . VAL A 1 124 ? -5.940 7.014 0.878 1.00 92.88 124 VAL A C 1
ATOM 853 O O . VAL A 1 124 ? -4.791 7.235 0.493 1.00 92.88 124 VAL A O 1
ATOM 856 N N . LEU A 1 125 ? -6.902 7.936 0.898 1.00 90.62 125 LEU A N 1
ATOM 857 C CA . LEU A 1 125 ? -6.668 9.346 0.592 1.00 90.62 125 LEU A CA 1
ATOM 858 C C . LEU A 1 125 ? -6.088 10.024 1.835 1.00 90.62 125 LEU A C 1
ATOM 860 O O . LEU A 1 125 ? -6.790 10.659 2.620 1.00 90.62 125 LEU A O 1
ATOM 864 N N . GLY A 1 126 ? -4.831 9.706 2.115 1.00 88.25 126 GLY A N 1
ATOM 865 C CA . GLY A 1 126 ? -4.099 10.152 3.285 1.00 88.25 126 GLY A CA 1
ATOM 866 C C . GLY A 1 126 ? -2.828 9.333 3.480 1.00 88.25 126 GLY A C 1
ATOM 867 O O . GLY A 1 126 ? -2.251 8.795 2.534 1.00 88.25 126 GLY A O 1
ATOM 868 N N . SER A 1 127 ? -2.367 9.224 4.727 1.00 90.62 127 SER A N 1
ATOM 869 C CA . SER A 1 127 ? -1.054 8.637 5.024 1.00 90.62 127 SER A CA 1
ATOM 870 C C . SER A 1 127 ? -1.113 7.336 5.821 1.00 90.62 127 SER A C 1
ATOM 872 O O . SER A 1 127 ? -1.983 7.126 6.669 1.00 90.62 127 SER A O 1
ATOM 874 N N . ILE A 1 128 ? -0.135 6.462 5.582 1.00 96.69 128 ILE A N 1
ATOM 875 C CA . ILE A 1 128 ? 0.092 5.242 6.358 1.00 96.69 128 ILE A CA 1
ATOM 876 C C . ILE A 1 128 ? 1.484 5.309 6.996 1.00 96.69 128 ILE A C 1
ATOM 878 O O . ILE A 1 128 ? 2.501 5.231 6.310 1.00 96.69 128 ILE A O 1
ATOM 882 N N . SER A 1 129 ? 1.546 5.417 8.322 1.00 98.00 129 SER A N 1
ATOM 883 C CA . SER A 1 129 ? 2.789 5.354 9.096 1.00 98.00 129 SER A CA 1
ATOM 884 C C . SER A 1 129 ? 3.011 3.949 9.653 1.00 98.00 129 SER A C 1
ATOM 886 O O . SER A 1 129 ? 2.140 3.390 10.320 1.00 98.00 129 SER A O 1
ATOM 888 N N . VAL A 1 130 ? 4.186 3.365 9.410 1.00 98.69 130 VAL A N 1
ATOM 889 C CA . VAL A 1 130 ? 4.474 1.955 9.699 1.00 98.69 130 VAL A CA 1
ATOM 890 C C . VAL A 1 130 ? 5.725 1.819 10.559 1.00 98.69 130 VAL A C 1
ATOM 892 O O . VAL A 1 130 ? 6.842 1.946 10.080 1.00 98.69 130 VAL A O 1
ATOM 895 N N . SER A 1 131 ? 5.546 1.493 11.836 1.00 98.69 131 SER A N 1
ATOM 896 C CA . SER A 1 131 ? 6.606 0.999 12.732 1.00 98.69 131 SER A CA 1
ATOM 897 C C . SER A 1 131 ? 6.497 -0.495 13.042 1.00 98.69 131 SER A C 1
ATOM 899 O O . SER A 1 131 ? 7.461 -1.083 13.525 1.00 98.69 131 SER A O 1
ATOM 901 N N . GLY A 1 132 ? 5.336 -1.099 12.783 1.00 98.69 132 GLY A N 1
ATOM 902 C CA . GLY A 1 132 ? 5.093 -2.539 12.830 1.00 98.69 132 GLY A CA 1
ATOM 903 C C . GLY A 1 132 ? 5.194 -3.167 11.443 1.00 98.69 132 GLY A C 1
ATOM 904 O O . GLY A 1 132 ? 6.215 -3.052 10.771 1.00 98.69 132 GLY A O 1
ATOM 905 N N . THR A 1 133 ? 4.140 -3.849 10.997 1.00 98.81 133 THR A N 1
ATOM 906 C CA . THR A 1 133 ? 4.106 -4.502 9.678 1.00 98.81 133 THR A CA 1
ATOM 907 C C . THR A 1 133 ? 2.911 -4.058 8.842 1.00 98.81 133 THR A C 1
ATOM 909 O O . THR A 1 133 ? 1.773 -4.143 9.294 1.00 98.81 133 THR A O 1
ATOM 912 N N . LEU A 1 134 ? 3.163 -3.669 7.596 1.00 98.81 134 LEU A N 1
ATOM 913 C CA . LEU A 1 134 ? 2.156 -3.430 6.569 1.00 98.81 134 LEU A CA 1
ATOM 914 C C . LEU A 1 134 ? 2.279 -4.487 5.467 1.00 98.81 134 LEU A C 1
ATOM 916 O O . LEU A 1 134 ? 3.349 -4.667 4.885 1.00 98.81 134 LEU A O 1
ATOM 920 N N . VAL A 1 135 ? 1.173 -5.154 5.144 1.00 98.56 135 VAL A N 1
ATOM 921 C CA . VAL A 1 135 ? 1.050 -5.990 3.942 1.00 98.56 135 VAL A CA 1
ATOM 922 C C . VAL A 1 135 ? -0.103 -5.461 3.104 1.00 98.56 135 VAL A C 1
ATOM 924 O O . VAL A 1 135 ? -1.257 -5.544 3.509 1.00 98.56 135 VAL A O 1
ATOM 927 N N . ALA A 1 136 ? 0.195 -4.937 1.927 1.00 97.38 136 ALA A N 1
ATOM 928 C CA . ALA A 1 136 ? -0.782 -4.305 1.061 1.00 97.38 136 ALA A CA 1
ATOM 929 C C . ALA A 1 136 ? -0.840 -5.004 -0.300 1.00 97.38 136 ALA A C 1
ATOM 931 O O . ALA A 1 136 ? 0.186 -5.244 -0.945 1.00 97.38 136 ALA A O 1
ATOM 932 N N . ASN A 1 137 ? -2.052 -5.325 -0.740 1.00 95.06 137 ASN A N 1
ATOM 933 C CA . ASN A 1 137 ? -2.331 -5.777 -2.095 1.00 95.06 137 ASN A CA 1
ATOM 934 C C . ASN A 1 137 ? -3.481 -4.953 -2.671 1.00 95.06 137 ASN A C 1
ATOM 936 O O . ASN A 1 137 ? -4.475 -4.757 -1.976 1.00 95.06 137 ASN A O 1
ATOM 940 N N . ARG A 1 138 ? -3.364 -4.480 -3.919 1.00 92.88 138 ARG A N 1
ATOM 941 C CA . ARG A 1 138 ? -4.389 -3.603 -4.517 1.00 92.88 138 ARG A CA 1
ATOM 942 C C . ARG A 1 138 ? -4.649 -2.373 -3.639 1.00 92.88 138 ARG A C 1
ATOM 944 O O . ARG A 1 138 ? -5.774 -2.138 -3.207 1.00 92.88 138 ARG A O 1
ATOM 951 N N . LEU A 1 139 ? -3.571 -1.665 -3.301 1.00 93.81 139 LEU A N 1
ATOM 952 C CA . LEU A 1 139 ? -3.608 -0.456 -2.478 1.00 93.81 139 LEU A CA 1
ATOM 953 C C . LEU A 1 139 ? -3.509 0.785 -3.366 1.00 93.81 139 LEU A C 1
ATOM 955 O O . LEU A 1 139 ? -2.564 0.889 -4.144 1.00 93.81 139 LEU A O 1
ATOM 959 N N . GLY A 1 140 ? -4.435 1.722 -3.202 1.00 91.88 140 GLY A N 1
ATOM 960 C CA . GLY A 1 140 ? -4.221 3.132 -3.526 1.00 91.88 140 GLY A CA 1
ATOM 961 C C . GLY A 1 140 ? -3.772 3.869 -2.265 1.00 91.88 140 GLY A C 1
ATOM 962 O O . GLY A 1 140 ? -4.373 3.657 -1.213 1.00 91.88 140 GLY A O 1
ATOM 963 N N . ALA A 1 141 ? -2.722 4.682 -2.312 1.00 91.88 141 ALA A N 1
ATOM 964 C CA . ALA A 1 141 ? -2.368 5.537 -1.176 1.00 91.88 141 ALA A CA 1
ATOM 965 C C . ALA A 1 141 ? -1.626 6.797 -1.620 1.00 91.88 141 ALA A C 1
ATOM 967 O O . ALA A 1 141 ? -0.855 6.755 -2.579 1.00 91.88 141 ALA A O 1
ATOM 968 N N . GLU A 1 142 ? -1.810 7.886 -0.879 1.00 90.06 142 GLU A N 1
ATOM 969 C CA . GLU A 1 142 ? -1.080 9.131 -1.138 1.00 90.06 142 GLU A CA 1
ATOM 970 C C . GLU A 1 142 ? 0.332 9.087 -0.556 1.00 90.06 142 GLU A C 1
ATOM 972 O O . GLU A 1 142 ? 1.298 9.443 -1.226 1.00 90.06 142 GLU A O 1
ATOM 977 N N . ALA A 1 143 ? 0.471 8.609 0.683 1.00 91.50 143 ALA A N 1
ATOM 978 C CA . ALA A 1 143 ? 1.764 8.569 1.353 1.00 91.50 143 ALA A CA 1
ATOM 979 C C . ALA A 1 143 ? 1.930 7.346 2.256 1.00 91.50 143 ALA A C 1
ATOM 981 O O . ALA A 1 143 ? 1.039 6.981 3.028 1.00 91.50 143 ALA A O 1
ATOM 982 N N . ILE A 1 144 ? 3.120 6.748 2.231 1.00 96.12 144 ILE A N 1
ATOM 983 C CA . ILE A 1 144 ? 3.522 5.704 3.179 1.00 96.12 144 ILE A CA 1
ATOM 984 C C . ILE A 1 144 ? 4.886 6.061 3.776 1.00 96.12 144 ILE A C 1
ATOM 986 O O . ILE A 1 144 ? 5.862 6.208 3.044 1.00 96.12 144 ILE A O 1
ATOM 990 N N . ASP A 1 145 ? 4.969 6.157 5.106 1.00 96.88 145 ASP A N 1
ATOM 991 C CA . ASP A 1 145 ? 6.232 6.333 5.840 1.00 96.88 145 ASP A CA 1
ATOM 992 C C . ASP A 1 145 ? 6.519 5.096 6.693 1.00 96.88 145 ASP A C 1
ATOM 994 O O . ASP A 1 145 ? 5.841 4.816 7.686 1.00 96.88 145 ASP A O 1
ATOM 998 N N . VAL A 1 146 ? 7.546 4.348 6.303 1.00 98.56 146 VAL A N 1
ATOM 999 C CA . VAL A 1 146 ? 8.052 3.185 7.026 1.00 98.56 146 VAL A CA 1
ATOM 1000 C C . VAL A 1 146 ? 9.194 3.624 7.938 1.00 98.56 146 VAL A C 1
ATOM 1002 O O . VAL A 1 146 ? 10.263 4.044 7.487 1.00 98.56 146 VAL A O 1
ATOM 1005 N N . SER A 1 147 ? 8.988 3.496 9.246 1.00 98.19 147 SER A N 1
ATOM 1006 C CA . SER A 1 147 ? 9.985 3.806 10.268 1.00 98.19 147 SER A CA 1
ATOM 1007 C C . SER A 1 147 ? 11.106 2.763 10.307 1.00 98.19 147 SER A C 1
ATOM 1009 O O . SER A 1 147 ? 11.046 1.725 9.654 1.00 98.19 147 SER A O 1
ATOM 1011 N N . SER A 1 148 ? 12.142 3.008 11.113 1.00 97.88 148 SER A N 1
ATOM 1012 C CA . SER A 1 148 ? 13.310 2.127 11.213 1.00 97.88 148 SER A CA 1
ATOM 1013 C C . SER A 1 148 ? 13.028 0.719 11.736 1.00 97.88 148 SER A C 1
ATOM 1015 O O . SER A 1 148 ? 13.869 -0.159 11.571 1.00 97.88 148 SER A O 1
ATOM 1017 N N . THR A 1 149 ? 11.892 0.496 12.399 1.00 97.88 149 THR A N 1
ATOM 1018 C CA . THR A 1 149 ? 11.437 -0.841 12.830 1.00 97.88 149 THR A CA 1
ATOM 1019 C C . THR A 1 149 ? 10.372 -1.422 11.904 1.00 97.88 149 THR A C 1
ATOM 1021 O O . THR A 1 149 ? 9.976 -2.574 12.072 1.00 97.88 149 THR A O 1
ATOM 1024 N N . GLY A 1 150 ? 9.885 -0.615 10.961 1.00 98.56 150 GLY A N 1
ATOM 1025 C CA . GLY A 1 150 ? 8.779 -0.948 10.090 1.00 98.56 150 GLY A CA 1
ATOM 1026 C C . GLY A 1 150 ? 9.157 -1.952 9.007 1.00 98.56 150 GLY A C 1
ATOM 1027 O O . GLY A 1 150 ? 10.269 -1.948 8.474 1.00 98.56 150 GLY A O 1
ATOM 1028 N N . LEU A 1 151 ? 8.177 -2.783 8.664 1.00 98.69 151 LEU A N 1
ATOM 1029 C CA . LEU A 1 151 ? 8.216 -3.722 7.554 1.00 98.69 151 LEU A CA 1
ATOM 1030 C C . LEU A 1 151 ? 7.056 -3.433 6.602 1.00 98.69 151 LEU A C 1
ATOM 1032 O O . LEU A 1 151 ? 5.904 -3.461 7.034 1.00 98.69 151 LEU A O 1
ATOM 1036 N N . ALA A 1 152 ? 7.327 -3.220 5.317 1.00 98.69 152 ALA A N 1
ATOM 1037 C CA . ALA A 1 152 ? 6.290 -3.025 4.305 1.00 98.69 152 ALA A CA 1
ATOM 1038 C C . ALA A 1 152 ? 6.428 -4.025 3.151 1.00 98.69 152 ALA A C 1
ATOM 1040 O O . ALA A 1 152 ? 7.477 -4.145 2.522 1.00 98.69 152 ALA A O 1
ATOM 1041 N N . MET A 1 153 ? 5.345 -4.732 2.843 1.00 98.50 153 MET A N 1
ATOM 1042 C CA . MET A 1 153 ? 5.221 -5.569 1.651 1.00 98.50 153 MET A CA 1
ATOM 1043 C C . MET A 1 153 ? 4.058 -5.048 0.819 1.00 98.50 153 MET A C 1
ATOM 1045 O O . MET A 1 153 ? 2.906 -5.158 1.233 1.00 98.50 153 MET A O 1
ATOM 1049 N N . ILE A 1 154 ? 4.358 -4.473 -0.337 1.00 98.25 154 ILE A N 1
ATOM 1050 C CA . ILE A 1 154 ? 3.392 -3.785 -1.189 1.00 98.25 154 ILE A CA 1
ATOM 1051 C C . ILE A 1 154 ? 3.361 -4.472 -2.548 1.00 98.25 154 ILE A C 1
ATOM 1053 O O . ILE A 1 154 ? 4.401 -4.763 -3.139 1.00 98.25 154 ILE A O 1
ATOM 1057 N N . SER A 1 155 ? 2.156 -4.761 -3.025 1.00 96.50 155 SER A N 1
ATOM 1058 C CA . SER A 1 155 ? 1.930 -5.435 -4.299 1.00 96.50 155 SER A CA 1
ATOM 1059 C C . SER A 1 155 ? 0.710 -4.874 -5.015 1.00 96.50 155 SER A C 1
ATOM 1061 O O . SER A 1 155 ? -0.277 -4.537 -4.356 1.00 96.50 155 SER A O 1
ATOM 1063 N N . ASN A 1 156 ? 0.744 -4.819 -6.349 1.00 94.69 156 ASN A N 1
ATOM 1064 C CA . ASN A 1 156 ? -0.385 -4.352 -7.161 1.00 94.69 156 ASN A CA 1
ATOM 1065 C C . ASN A 1 156 ? -0.905 -2.984 -6.693 1.00 94.69 156 ASN A C 1
ATOM 1067 O O . ASN A 1 156 ? -2.112 -2.801 -6.568 1.00 94.69 156 ASN A O 1
ATOM 1071 N N . ALA A 1 157 ? -0.011 -2.066 -6.326 1.00 94.31 157 ALA A N 1
ATOM 1072 C CA . ALA A 1 157 ? -0.377 -0.811 -5.680 1.00 94.31 157 ALA A CA 1
ATOM 1073 C C . ALA A 1 157 ? -0.118 0.398 -6.576 1.00 94.31 157 ALA A C 1
ATOM 1075 O O . ALA A 1 157 ? 0.808 0.401 -7.386 1.00 94.31 157 ALA A O 1
ATOM 1076 N N . VAL A 1 158 ? -0.915 1.440 -6.376 1.00 91.94 158 VAL A N 1
ATOM 1077 C CA . VAL A 1 158 ? -0.767 2.747 -7.006 1.00 91.94 158 VAL A CA 1
ATOM 1078 C C . VAL A 1 158 ? -0.530 3.762 -5.896 1.00 91.94 158 VAL A C 1
ATOM 1080 O O . VAL A 1 158 ? -1.405 3.992 -5.066 1.00 91.94 158 VAL A O 1
ATOM 1083 N N . LEU A 1 159 ? 0.670 4.332 -5.857 1.00 91.56 159 LEU A N 1
ATOM 1084 C CA . LEU A 1 159 ? 1.030 5.382 -4.913 1.00 91.56 159 LEU A CA 1
ATOM 1085 C C . LEU A 1 159 ? 1.107 6.699 -5.675 1.00 91.56 159 LEU A C 1
ATOM 1087 O O . LEU A 1 159 ? 2.020 6.877 -6.482 1.00 91.56 159 LEU A O 1
ATOM 1091 N N . LEU A 1 160 ? 0.137 7.579 -5.455 1.00 86.38 160 LEU A N 1
ATOM 1092 C CA . LEU A 1 160 ? 0.069 8.896 -6.082 1.00 86.38 160 LEU A CA 1
ATOM 1093 C C . LEU A 1 160 ? -0.042 9.950 -4.989 1.00 86.38 160 LEU A C 1
ATOM 1095 O O . LEU A 1 160 ? -1.101 10.064 -4.378 1.00 86.38 160 LEU A O 1
ATOM 1099 N N . PRO A 1 161 ? 1.043 10.674 -4.703 1.00 76.81 161 PRO A N 1
ATOM 1100 C CA . PRO A 1 161 ? 1.041 11.646 -3.634 1.00 76.81 161 PRO A CA 1
ATOM 1101 C C . PRO A 1 161 ? 0.285 12.908 -4.046 1.00 76.81 161 PRO A C 1
ATOM 1103 O O . PRO A 1 161 ? 0.692 13.581 -4.986 1.00 76.81 161 PRO A O 1
ATOM 1106 N N . ASP A 1 162 ? -0.708 13.303 -3.251 1.00 67.81 162 ASP A N 1
ATOM 1107 C CA . ASP A 1 162 ? -1.144 14.707 -3.176 1.00 67.81 162 ASP A CA 1
ATOM 1108 C C . ASP A 1 162 ? -0.148 15.549 -2.344 1.00 67.81 162 ASP A C 1
ATOM 1110 O O . ASP A 1 162 ? -0.103 16.780 -2.425 1.00 67.81 162 ASP A O 1
ATOM 1114 N N . VAL A 1 163 ? 0.671 14.875 -1.525 1.00 65.56 163 VAL A N 1
ATOM 1115 C CA . VAL A 1 163 ? 1.778 15.438 -0.745 1.00 65.56 163 VAL A CA 1
ATOM 1116 C C . VAL A 1 163 ? 3.012 14.550 -0.879 1.00 65.56 163 VAL A C 1
ATOM 1118 O O . VAL A 1 163 ? 2.972 13.354 -0.604 1.00 65.56 163 VAL A O 1
ATOM 1121 N N . GLU A 1 164 ? 4.126 15.127 -1.312 1.00 71.06 164 GLU A N 1
ATOM 1122 C CA . GLU A 1 164 ? 5.357 14.378 -1.554 1.00 71.06 164 GLU A CA 1
ATOM 1123 C C . GLU A 1 164 ? 6.199 14.224 -0.277 1.00 71.06 164 GLU A C 1
ATOM 1125 O O . GLU A 1 164 ? 6.118 15.063 0.631 1.00 71.06 164 GLU A O 1
ATOM 1130 N N . PRO A 1 165 ? 7.036 13.173 -0.184 1.00 87.00 165 PRO A N 1
ATOM 1131 C CA . PRO A 1 165 ? 7.183 12.019 -1.091 1.00 87.00 165 PRO A CA 1
ATOM 1132 C C . PRO A 1 165 ? 6.099 10.927 -0.921 1.00 87.00 165 PRO A C 1
ATOM 1134 O O . PRO A 1 165 ? 5.623 10.689 0.187 1.00 87.00 165 PRO A O 1
ATOM 1137 N N . ALA A 1 166 ? 5.795 10.174 -1.992 1.00 89.56 166 ALA A N 1
ATOM 1138 C CA . ALA A 1 166 ? 4.795 9.087 -1.973 1.00 89.56 166 ALA A CA 1
ATOM 1139 C C . ALA A 1 166 ? 5.182 7.917 -1.053 1.00 89.56 166 ALA A C 1
ATOM 1141 O O . ALA A 1 166 ? 4.340 7.272 -0.423 1.00 89.56 166 ALA A O 1
ATOM 1142 N N . PHE A 1 167 ? 6.479 7.612 -0.990 1.00 94.62 167 PHE A N 1
ATOM 1143 C CA . PHE A 1 167 ? 6.999 6.526 -0.173 1.00 94.62 167 PHE A CA 1
ATOM 1144 C C . PHE A 1 167 ? 8.318 6.912 0.492 1.00 94.62 167 PHE A C 1
ATOM 1146 O O . PHE A 1 167 ? 9.316 7.177 -0.182 1.00 94.62 167 PHE A O 1
ATOM 1153 N N . VAL A 1 168 ? 8.347 6.868 1.823 1.00 95.81 168 VAL A N 1
ATOM 1154 C CA . VAL A 1 168 ? 9.556 7.037 2.637 1.00 95.81 168 VAL A CA 1
ATOM 1155 C C . VAL A 1 168 ? 9.846 5.749 3.376 1.00 95.81 168 VAL A C 1
ATOM 1157 O O . VAL A 1 168 ? 8.973 5.194 4.034 1.00 95.81 168 VAL A O 1
ATOM 1160 N N . ASN A 1 169 ? 11.093 5.292 3.324 1.00 98.06 169 ASN A N 1
ATOM 1161 C CA . ASN A 1 169 ? 11.513 4.098 4.040 1.00 98.06 169 ASN A CA 1
ATOM 1162 C C . ASN A 1 169 ? 12.790 4.302 4.848 1.00 98.06 169 ASN A C 1
ATOM 1164 O O . ASN A 1 169 ? 13.836 4.650 4.301 1.00 98.06 169 ASN A O 1
ATOM 1168 N N . ARG A 1 170 ? 12.709 4.008 6.145 1.00 98.25 170 ARG A N 1
ATOM 1169 C CA . ARG A 1 170 ? 13.834 3.887 7.085 1.00 98.25 170 ARG A CA 1
ATOM 1170 C C . ARG A 1 170 ? 14.021 2.454 7.598 1.00 98.25 170 ARG A C 1
ATOM 1172 O O . ARG A 1 170 ? 15.023 2.200 8.264 1.00 98.25 170 ARG A O 1
ATOM 1179 N N . GLY A 1 171 ? 13.081 1.553 7.312 1.00 98.38 171 GLY A N 1
ATOM 1180 C CA . GLY A 1 171 ? 13.070 0.138 7.690 1.00 98.38 171 GLY A CA 1
ATOM 1181 C C . GLY A 1 171 ? 13.253 -0.777 6.477 1.00 98.38 171 GLY A C 1
ATOM 1182 O O . GLY A 1 171 ? 14.089 -0.508 5.613 1.00 98.38 171 GLY A O 1
ATOM 1183 N N . ASP A 1 172 ? 12.474 -1.853 6.389 1.00 98.50 172 ASP A N 1
ATOM 1184 C CA . ASP A 1 172 ? 12.540 -2.822 5.289 1.00 98.50 172 ASP A CA 1
ATOM 1185 C C . ASP A 1 172 ? 11.271 -2.770 4.425 1.00 98.50 172 ASP A C 1
ATOM 1187 O O . ASP A 1 172 ? 10.152 -2.899 4.925 1.00 98.50 172 ASP A O 1
ATOM 1191 N N . ALA A 1 173 ? 11.441 -2.615 3.110 1.00 98.62 173 ALA A N 1
ATOM 1192 C CA . ALA A 1 173 ? 10.334 -2.530 2.162 1.00 98.62 173 ALA A CA 1
ATOM 1193 C C . ALA A 1 173 ? 10.555 -3.402 0.918 1.00 98.62 173 ALA A C 1
ATOM 1195 O O . ALA A 1 173 ? 11.618 -3.360 0.292 1.00 98.62 173 ALA A O 1
ATOM 1196 N N . TRP A 1 174 ? 9.513 -4.131 0.512 1.00 98.44 174 TRP A N 1
ATOM 1197 C CA . TRP A 1 174 ? 9.409 -4.779 -0.798 1.00 98.44 174 TRP A CA 1
ATOM 1198 C C . TRP A 1 174 ? 8.202 -4.236 -1.545 1.00 98.44 174 TRP A C 1
ATOM 1200 O O . TRP A 1 174 ? 7.089 -4.278 -1.023 1.00 98.44 174 TRP A O 1
ATOM 1210 N N . ILE A 1 175 ? 8.422 -3.758 -2.767 1.00 98.44 175 ILE A N 1
ATOM 1211 C CA . ILE A 1 175 ? 7.378 -3.173 -3.609 1.00 98.44 175 ILE A CA 1
ATOM 1212 C C . ILE A 1 175 ? 7.402 -3.870 -4.967 1.00 98.44 175 ILE A C 1
ATOM 1214 O O . ILE A 1 175 ? 8.392 -3.775 -5.698 1.00 98.44 175 ILE A O 1
ATOM 1218 N N . VAL A 1 176 ? 6.328 -4.579 -5.307 1.00 97.50 176 VAL A N 1
ATOM 1219 C CA . VAL A 1 176 ? 6.256 -5.380 -6.537 1.00 97.50 176 VAL A CA 1
ATOM 1220 C C . VAL A 1 176 ? 5.013 -5.076 -7.362 1.00 97.50 176 VAL A C 1
ATOM 1222 O O . VAL A 1 176 ? 3.958 -4.819 -6.788 1.00 97.50 176 VAL A O 1
ATOM 1225 N N . TYR A 1 177 ? 5.117 -5.106 -8.694 1.00 96.50 177 TYR A N 1
ATOM 1226 C CA . TYR A 1 177 ? 3.989 -4.816 -9.600 1.00 96.50 177 TYR A CA 1
ATOM 1227 C C . TYR A 1 177 ? 3.217 -3.563 -9.183 1.00 96.50 177 TYR A C 1
ATOM 1229 O O . TYR A 1 177 ? 2.011 -3.602 -8.971 1.00 96.50 177 TYR A O 1
ATOM 1237 N N . SER A 1 178 ? 3.926 -2.475 -8.906 1.00 95.62 178 SER A N 1
ATOM 1238 C CA . SER A 1 178 ? 3.314 -1.251 -8.384 1.00 95.62 178 SER A CA 1
ATOM 1239 C C . SER A 1 178 ? 3.761 -0.043 -9.190 1.00 95.62 178 SER A C 1
ATOM 1241 O O . SER A 1 178 ? 4.817 -0.062 -9.821 1.00 95.62 178 SER A O 1
ATOM 1243 N N . THR A 1 179 ? 2.958 1.009 -9.160 1.00 93.50 179 THR A N 1
ATOM 1244 C CA . THR A 1 179 ? 3.276 2.295 -9.773 1.00 93.50 179 THR A CA 1
ATOM 1245 C C . THR A 1 179 ? 3.397 3.331 -8.669 1.00 93.50 179 THR A C 1
ATOM 1247 O O . THR A 1 179 ? 2.492 3.468 -7.852 1.00 93.50 179 THR A O 1
ATOM 1250 N N . ILE A 1 180 ? 4.514 4.047 -8.647 1.00 91.88 180 ILE A N 1
ATOM 1251 C CA . ILE A 1 180 ? 4.776 5.165 -7.744 1.00 91.88 180 ILE A CA 1
ATOM 1252 C C . ILE A 1 180 ? 4.896 6.413 -8.613 1.00 91.88 180 ILE A C 1
ATOM 1254 O O . ILE A 1 180 ? 5.839 6.527 -9.397 1.00 91.88 180 ILE A O 1
ATOM 1258 N N . GLY A 1 181 ? 3.917 7.301 -8.512 1.00 85.88 181 GLY A N 1
ATOM 1259 C CA . GLY A 1 181 ? 3.895 8.588 -9.192 1.00 85.88 181 GLY A CA 1
ATOM 1260 C C . GLY A 1 181 ? 4.492 9.709 -8.351 1.00 85.88 181 GLY A C 1
ATOM 1261 O O . GLY A 1 181 ? 4.682 9.566 -7.144 1.00 85.88 181 GLY A O 1
ATOM 1262 N N . LEU A 1 182 ? 4.808 10.817 -9.011 1.00 82.31 182 LEU A N 1
ATOM 1263 C CA . LEU A 1 182 ? 5.335 12.043 -8.409 1.00 82.31 182 LEU A CA 1
ATOM 1264 C C . LEU A 1 182 ? 5.070 13.223 -9.353 1.00 82.31 182 LEU A C 1
ATOM 1266 O O . LEU A 1 182 ? 5.318 13.100 -10.556 1.00 82.31 182 LEU A O 1
ATOM 1270 N N . GLU A 1 183 ? 4.578 14.339 -8.822 1.00 73.88 183 GLU A N 1
ATOM 1271 C CA . GLU A 1 183 ? 4.045 15.454 -9.618 1.00 73.88 183 GLU A CA 1
ATOM 1272 C C . GLU A 1 183 ? 4.926 16.722 -9.535 1.00 73.88 183 GLU A C 1
ATOM 1274 O O . GLU A 1 183 ? 5.005 17.448 -10.522 1.00 73.88 183 GLU A O 1
ATOM 1279 N N . ASP A 1 184 ? 5.696 16.960 -8.456 1.00 63.91 184 ASP A N 1
ATOM 1280 C CA . ASP A 1 184 ? 6.362 18.252 -8.195 1.00 63.91 184 ASP A CA 1
ATOM 1281 C C . ASP A 1 184 ? 7.649 18.225 -7.317 1.00 63.91 184 ASP A C 1
ATOM 1283 O O . ASP A 1 184 ? 7.784 18.915 -6.310 1.00 63.91 184 ASP A O 1
ATOM 1287 N N . GLY A 1 185 ? 8.730 17.611 -7.809 1.00 57.34 185 GLY A N 1
ATOM 1288 C CA . GLY A 1 185 ? 10.099 18.010 -7.422 1.00 57.34 185 GLY A CA 1
ATOM 1289 C C . GLY A 1 185 ? 10.705 17.358 -6.171 1.00 57.34 185 GLY A C 1
ATOM 1290 O O . GLY A 1 185 ? 11.902 17.562 -5.932 1.00 57.34 185 GLY A O 1
ATOM 1291 N N . GLU A 1 186 ? 9.974 16.521 -5.438 1.00 61.06 186 GLU A N 1
ATOM 1292 C CA . GLU A 1 186 ? 10.540 15.589 -4.456 1.00 61.06 186 GLU A CA 1
ATOM 1293 C C . GLU A 1 186 ? 10.493 14.125 -4.938 1.00 61.06 186 GLU A C 1
ATOM 1295 O O . GLU A 1 186 ? 10.049 13.800 -6.040 1.00 61.06 186 GLU A O 1
ATOM 1300 N N . GLY A 1 187 ? 11.101 13.230 -4.154 1.00 63.28 187 GLY A N 1
ATOM 1301 C CA . GLY A 1 187 ? 11.278 11.834 -4.537 1.00 63.28 187 GLY A CA 1
ATOM 1302 C C . GLY A 1 187 ? 10.001 11.019 -4.470 1.00 63.28 187 GLY A C 1
ATOM 1303 O O . GLY A 1 187 ? 9.413 10.931 -3.406 1.00 63.28 187 GLY A O 1
ATOM 1304 N N . GLY A 1 188 ? 9.618 10.325 -5.543 1.00 83.50 188 GLY A N 1
ATOM 1305 C CA . GLY A 1 188 ? 8.536 9.334 -5.459 1.00 83.50 188 GLY A CA 1
ATOM 1306 C C . GLY A 1 188 ? 8.892 8.210 -4.481 1.00 83.50 188 GLY A C 1
ATOM 1307 O O . GLY A 1 188 ? 8.102 7.851 -3.610 1.00 83.50 188 GLY A O 1
ATOM 1308 N N . LEU A 1 189 ? 10.127 7.702 -4.578 1.00 93.69 189 LEU A N 1
ATOM 1309 C CA . LEU A 1 189 ? 10.654 6.639 -3.727 1.00 93.69 189 LEU A CA 1
ATOM 1310 C C . LEU A 1 189 ? 11.895 7.093 -2.946 1.00 93.69 189 LEU A C 1
ATOM 1312 O O . LEU A 1 189 ? 13.001 7.198 -3.481 1.00 93.69 189 LEU A O 1
ATOM 1316 N N . VAL A 1 190 ? 11.742 7.314 -1.645 1.00 94.69 190 VAL A N 1
ATOM 1317 C CA . VAL A 1 190 ? 12.809 7.820 -0.776 1.00 94.69 190 VAL A CA 1
ATOM 1318 C C . VAL A 1 190 ? 13.237 6.744 0.216 1.00 94.69 190 VAL A C 1
ATOM 1320 O O . VAL A 1 190 ? 12.444 6.284 1.031 1.00 94.69 190 VAL A O 1
ATOM 1323 N N . THR A 1 191 ? 14.516 6.354 0.195 1.00 96.50 191 THR A N 1
ATOM 1324 C CA . THR A 1 191 ? 15.076 5.420 1.192 1.00 96.50 191 THR A CA 1
ATOM 1325 C C . THR A 1 191 ? 16.140 6.123 2.026 1.00 96.50 191 THR A C 1
ATOM 1327 O O . THR A 1 191 ? 17.179 6.533 1.510 1.00 96.50 191 THR A O 1
ATOM 1330 N N . LEU A 1 192 ? 15.893 6.268 3.323 1.00 95.75 192 LEU A N 1
ATOM 1331 C CA . LEU A 1 192 ? 16.721 7.028 4.256 1.00 95.75 192 LEU A CA 1
ATOM 1332 C C . LEU A 1 192 ? 17.443 6.114 5.248 1.00 95.75 192 LEU A C 1
ATOM 1334 O O . LEU A 1 192 ? 17.102 4.946 5.428 1.00 95.75 192 LEU A O 1
ATOM 1338 N N . ASP A 1 193 ? 18.434 6.690 5.927 1.00 91.94 193 ASP A N 1
ATOM 1339 C CA . ASP A 1 193 ? 19.179 6.053 7.011 1.00 91.94 193 ASP A CA 1
ATOM 1340 C C . ASP A 1 193 ? 19.751 4.676 6.611 1.00 91.94 193 ASP A C 1
ATOM 1342 O O . ASP A 1 193 ? 20.476 4.559 5.620 1.00 91.94 193 ASP A O 1
ATOM 1346 N N . TYR A 1 194 ? 19.449 3.635 7.392 1.00 87.94 194 TYR A N 1
ATOM 1347 C CA . TYR A 1 194 ? 19.824 2.244 7.117 1.00 87.94 194 TYR A CA 1
ATOM 1348 C C . TYR A 1 194 ? 18.704 1.453 6.430 1.00 87.94 194 TYR A C 1
ATOM 1350 O O . TYR A 1 194 ? 18.805 0.229 6.341 1.00 87.94 194 TYR A O 1
ATOM 1358 N N . GLY A 1 195 ? 17.661 2.137 5.953 1.00 96.19 195 GLY A N 1
ATOM 1359 C CA . GLY A 1 195 ? 16.525 1.509 5.301 1.00 96.19 195 GLY A CA 1
ATOM 1360 C C . GLY A 1 195 ? 16.931 0.724 4.055 1.00 96.19 195 GLY A C 1
ATOM 1361 O O . GLY A 1 195 ? 17.881 1.061 3.333 1.00 96.19 195 GLY A O 1
ATOM 1362 N N . ASN A 1 196 ? 16.197 -0.346 3.788 1.00 97.88 196 ASN A N 1
ATOM 1363 C CA . ASN A 1 196 ? 16.403 -1.202 2.639 1.00 97.88 196 ASN A CA 1
ATOM 1364 C C . ASN A 1 196 ? 15.099 -1.369 1.863 1.00 97.88 196 ASN A C 1
ATOM 1366 O O . ASN A 1 196 ? 14.147 -1.988 2.323 1.00 97.88 196 ASN A O 1
ATOM 1370 N N . THR A 1 197 ? 15.089 -0.827 0.651 1.00 98.44 197 THR A N 1
ATOM 1371 C CA . THR A 1 197 ? 13.975 -0.951 -0.286 1.00 98.44 197 THR A CA 1
ATOM 1372 C C . THR A 1 197 ? 14.375 -1.900 -1.403 1.00 98.44 197 THR A C 1
ATOM 1374 O O . THR A 1 197 ? 15.459 -1.760 -1.969 1.00 98.44 197 THR A O 1
ATOM 1377 N N . THR A 1 198 ? 13.514 -2.858 -1.732 1.00 98.25 198 THR A N 1
ATOM 1378 C CA . THR A 1 198 ? 13.673 -3.769 -2.871 1.00 98.25 198 THR A CA 1
ATOM 1379 C C . THR A 1 198 ? 12.458 -3.667 -3.784 1.00 98.25 198 THR A C 1
ATOM 1381 O O . THR A 1 198 ? 11.327 -3.708 -3.303 1.00 98.25 198 THR A O 1
ATOM 1384 N N . ILE A 1 199 ? 12.684 -3.572 -5.093 1.00 98.19 199 ILE A N 1
ATOM 1385 C CA . ILE A 1 199 ? 11.621 -3.449 -6.092 1.00 98.19 199 ILE A CA 1
ATOM 1386 C C . ILE A 1 199 ? 11.734 -4.495 -7.211 1.00 98.19 199 ILE A C 1
ATOM 1388 O O . ILE A 1 199 ? 12.836 -4.916 -7.582 1.00 98.19 199 ILE A O 1
ATOM 1392 N N . ALA A 1 200 ? 10.591 -4.926 -7.743 1.00 97.81 200 ALA A N 1
ATOM 1393 C CA . ALA A 1 200 ? 10.496 -5.823 -8.898 1.00 97.81 200 ALA A CA 1
ATOM 1394 C C . ALA A 1 200 ? 9.230 -5.518 -9.703 1.00 97.81 200 ALA A C 1
ATOM 1396 O O . ALA A 1 200 ? 8.173 -5.3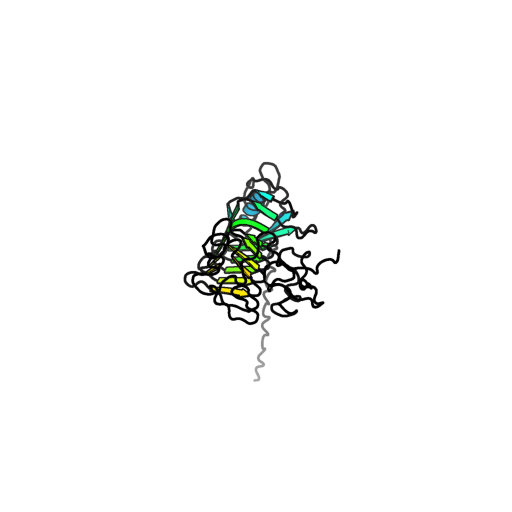63 -9.099 1.00 97.81 200 ALA A O 1
ATOM 1397 N N . ALA A 1 201 ? 9.295 -5.501 -11.036 1.00 97.31 201 ALA A N 1
ATOM 1398 C CA . ALA A 1 201 ? 8.115 -5.200 -11.860 1.00 97.31 201 ALA A CA 1
ATOM 1399 C C . ALA A 1 201 ? 7.443 -3.847 -11.514 1.00 97.31 201 ALA A C 1
ATOM 1401 O O . ALA A 1 201 ? 6.247 -3.671 -11.733 1.00 97.31 201 ALA A O 1
ATOM 1402 N N . THR A 1 202 ? 8.188 -2.899 -10.935 1.00 96.50 202 THR A N 1
ATOM 1403 C CA . THR A 1 202 ? 7.651 -1.651 -10.369 1.00 96.50 202 THR A CA 1
ATOM 1404 C C . THR A 1 202 ? 8.063 -0.450 -11.214 1.00 96.50 202 THR A C 1
ATOM 1406 O O . THR A 1 202 ? 9.219 -0.335 -11.629 1.00 96.50 202 THR A O 1
ATOM 1409 N N . ALA A 1 203 ? 7.120 0.462 -11.437 1.00 93.69 203 ALA A N 1
ATOM 1410 C CA . ALA A 1 203 ? 7.334 1.718 -12.141 1.00 93.69 203 ALA A CA 1
ATOM 1411 C C . ALA A 1 203 ? 7.436 2.885 -11.140 1.00 93.69 203 ALA A C 1
ATOM 1413 O O . ALA A 1 203 ? 6.544 3.055 -10.313 1.00 93.69 203 ALA A O 1
ATOM 1414 N N . VAL A 1 204 ? 8.493 3.698 -11.217 1.00 92.38 204 VAL A N 1
ATOM 1415 C CA . VAL A 1 204 ? 8.654 4.948 -10.449 1.00 92.38 204 VAL A CA 1
ATOM 1416 C C . VAL A 1 204 ? 8.713 6.111 -11.435 1.00 92.38 204 VAL A C 1
ATOM 1418 O O . VAL A 1 204 ? 9.728 6.331 -12.102 1.00 92.38 204 VAL A O 1
ATOM 1421 N N . LEU A 1 205 ? 7.597 6.811 -11.592 1.00 87.94 205 LEU A N 1
ATOM 1422 C CA . LEU A 1 205 ? 7.333 7.645 -12.758 1.00 87.94 205 LEU A CA 1
ATOM 1423 C C . LEU A 1 205 ? 7.176 9.107 -12.372 1.00 87.94 205 LEU A C 1
ATOM 1425 O O . LEU A 1 205 ? 6.373 9.419 -11.504 1.00 87.94 205 LEU A O 1
ATOM 1429 N N . ALA A 1 206 ? 7.899 9.982 -13.071 1.00 83.50 206 ALA A N 1
ATOM 1430 C CA . ALA A 1 206 ? 7.625 11.413 -13.084 1.00 83.50 206 ALA A CA 1
ATOM 1431 C C . ALA A 1 206 ? 6.359 11.670 -13.903 1.00 83.50 206 ALA A C 1
ATOM 1433 O O . ALA A 1 206 ? 6.253 11.245 -15.059 1.00 83.50 206 ALA A O 1
ATOM 1434 N N . ILE A 1 207 ? 5.407 12.355 -13.288 1.00 75.50 207 ILE A N 1
ATOM 1435 C CA . ILE A 1 207 ? 4.067 12.574 -13.802 1.00 75.50 207 ILE A CA 1
ATOM 1436 C C . ILE A 1 207 ? 3.892 14.074 -14.041 1.00 75.50 207 ILE A C 1
ATOM 1438 O O . ILE A 1 207 ? 4.103 14.874 -13.144 1.00 75.50 207 ILE A O 1
ATOM 1442 N N . ASP A 1 208 ? 3.584 14.458 -15.281 1.00 70.75 208 ASP A N 1
ATOM 1443 C CA . ASP A 1 208 ? 3.406 15.860 -15.720 1.00 70.75 208 ASP A CA 1
ATOM 1444 C C . ASP A 1 208 ? 4.572 16.829 -15.396 1.00 70.75 208 ASP A C 1
ATOM 1446 O O . ASP A 1 208 ? 4.479 18.046 -15.551 1.00 70.75 208 ASP A O 1
ATOM 1450 N N . THR A 1 209 ? 5.735 16.290 -15.019 1.00 70.00 209 THR A N 1
ATOM 1451 C CA . THR A 1 209 ? 6.930 17.060 -14.675 1.00 70.00 209 THR A CA 1
ATOM 1452 C C . THR A 1 209 ? 8.192 16.436 -15.256 1.00 70.00 209 THR A C 1
ATOM 1454 O O . THR A 1 209 ? 8.316 15.224 -15.427 1.00 70.00 209 THR A O 1
ATOM 1457 N N . THR A 1 210 ? 9.171 17.283 -15.571 1.00 66.19 210 THR A N 1
ATOM 1458 C CA . THR A 1 210 ? 10.505 16.867 -16.041 1.00 66.19 210 THR A CA 1
ATOM 1459 C C . THR A 1 210 ? 11.609 17.169 -15.032 1.00 66.19 210 THR A C 1
ATOM 1461 O O . THR A 1 210 ? 12.779 16.934 -15.327 1.00 66.19 210 THR A O 1
ATOM 1464 N N . SER A 1 211 ? 11.266 17.769 -13.888 1.00 66.38 211 SER A N 1
ATOM 1465 C CA . SER A 1 211 ? 12.244 18.248 -12.896 1.00 66.38 211 SER A CA 1
ATOM 1466 C C . SER A 1 211 ? 12.305 17.383 -11.643 1.00 66.38 211 SER A C 1
ATOM 1468 O O . SER A 1 211 ? 13.103 17.665 -10.752 1.00 66.38 211 SER A O 1
ATOM 1470 N N . ALA A 1 212 ? 11.464 16.359 -11.559 1.00 67.75 212 ALA A N 1
ATOM 1471 C CA . ALA A 1 212 ? 11.367 15.540 -10.375 1.00 67.75 212 ALA A CA 1
ATOM 1472 C C . ALA A 1 212 ? 12.391 14.401 -10.383 1.00 67.75 212 ALA A C 1
ATOM 1474 O O . ALA A 1 212 ? 12.745 13.860 -11.432 1.00 67.75 212 ALA A O 1
ATOM 1475 N N . VAL A 1 213 ? 12.899 14.087 -9.193 1.00 82.00 213 VAL A N 1
ATOM 1476 C CA . VAL A 1 213 ? 13.937 13.077 -8.979 1.00 82.00 213 VAL A CA 1
ATOM 1477 C C . VAL A 1 213 ? 13.251 11.827 -8.468 1.00 82.00 213 VAL A C 1
ATOM 1479 O O . VAL A 1 213 ? 12.820 11.811 -7.330 1.00 82.00 213 VAL A O 1
ATOM 1482 N N . THR A 1 214 ? 13.149 10.768 -9.259 1.00 86.75 214 THR A N 1
ATOM 1483 C CA . THR A 1 214 ? 12.279 9.620 -8.926 1.00 86.75 214 THR A CA 1
ATOM 1484 C C . THR A 1 214 ? 12.675 8.886 -7.640 1.00 86.75 214 THR A C 1
ATOM 1486 O O . THR A 1 214 ? 11.809 8.488 -6.860 1.00 86.75 214 THR A O 1
ATOM 1489 N N . CYS A 1 215 ? 13.979 8.741 -7.395 1.00 91.94 215 CYS A N 1
ATOM 1490 C CA . CYS A 1 215 ? 14.529 8.117 -6.200 1.00 91.94 215 CYS A CA 1
ATOM 1491 C C . CYS A 1 215 ? 15.548 9.013 -5.509 1.00 91.94 215 CYS A C 1
ATOM 1493 O O . CYS A 1 215 ? 16.413 9.609 -6.150 1.00 91.94 215 CYS A O 1
ATOM 1495 N N . SER A 1 216 ? 15.536 9.016 -4.179 1.00 92.31 216 SER A N 1
ATOM 1496 C CA . SER A 1 216 ? 16.568 9.690 -3.391 1.00 92.31 216 SER A CA 1
ATOM 1497 C C . SER A 1 216 ? 17.009 8.879 -2.171 1.00 92.31 216 SER A C 1
ATOM 1499 O O . SER A 1 216 ? 16.365 7.911 -1.757 1.00 92.31 216 SER A O 1
ATOM 1501 N N . GLY A 1 217 ? 18.159 9.267 -1.614 1.00 93.44 217 GLY A N 1
ATOM 1502 C CA . GLY A 1 217 ? 18.805 8.549 -0.521 1.00 93.44 217 GLY A CA 1
ATOM 1503 C C . GLY A 1 217 ? 19.518 7.281 -1.000 1.00 93.44 217 GLY A C 1
ATOM 1504 O O . GLY A 1 217 ? 20.302 7.324 -1.952 1.00 93.44 217 GLY A O 1
ATOM 1505 N N . ARG A 1 218 ? 19.313 6.157 -0.309 1.00 94.81 218 ARG A N 1
ATOM 1506 C CA . ARG A 1 218 ? 19.907 4.867 -0.679 1.00 94.81 218 ARG A CA 1
ATOM 1507 C C . ARG A 1 218 ? 19.170 4.273 -1.880 1.00 94.81 218 ARG A C 1
ATOM 1509 O O . ARG A 1 218 ? 17.950 4.184 -1.881 1.00 94.81 218 ARG A O 1
ATOM 1516 N N . LEU A 1 219 ? 19.921 3.822 -2.883 1.00 95.00 219 LEU A N 1
ATOM 1517 C CA . LEU A 1 219 ? 19.334 3.202 -4.072 1.00 95.00 219 LEU A CA 1
ATOM 1518 C C . LEU A 1 219 ? 18.571 1.917 -3.708 1.00 95.00 219 LEU A C 1
ATOM 1520 O O . LEU A 1 219 ? 19.090 1.121 -2.911 1.00 95.00 219 LEU A O 1
ATOM 1524 N N . PRO A 1 220 ? 17.381 1.684 -4.290 1.00 96.50 220 PRO A N 1
ATOM 1525 C CA . PRO A 1 220 ? 16.658 0.441 -4.087 1.00 96.50 220 PRO A CA 1
ATOM 1526 C C . PRO A 1 220 ? 17.412 -0.743 -4.709 1.00 96.50 220 PRO A C 1
ATOM 1528 O O . PRO A 1 220 ? 18.071 -0.626 -5.744 1.00 96.50 220 PRO A O 1
ATOM 1531 N N . GLY A 1 221 ? 17.296 -1.916 -4.090 1.00 96.94 221 GLY A N 1
ATOM 1532 C CA . GLY A 1 221 ? 17.663 -3.173 -4.731 1.00 96.94 221 GLY A CA 1
ATOM 1533 C C . GLY A 1 221 ? 16.672 -3.502 -5.847 1.00 96.94 221 GLY A C 1
ATOM 1534 O O . GLY A 1 221 ? 15.466 -3.428 -5.635 1.00 96.94 221 GLY A O 1
ATOM 1535 N N . SER A 1 222 ? 17.166 -3.891 -7.020 1.00 97.38 222 SER A N 1
ATOM 1536 C CA . SER A 1 222 ? 16.323 -4.318 -8.142 1.00 97.38 222 SER A CA 1
ATOM 1537 C C . SER A 1 222 ? 16.350 -5.836 -8.295 1.00 97.38 222 SER A C 1
ATOM 1539 O O . SER A 1 222 ? 17.423 -6.436 -8.392 1.00 97.38 222 SER A O 1
ATOM 1541 N N . LEU A 1 223 ? 15.169 -6.454 -8.357 1.00 96.88 223 LEU A N 1
ATOM 1542 C CA . LEU A 1 223 ? 14.994 -7.846 -8.789 1.00 96.88 223 LEU A CA 1
ATOM 1543 C C . LEU A 1 223 ? 14.655 -7.962 -10.286 1.00 96.88 223 LEU A C 1
ATOM 1545 O O . LEU A 1 223 ? 14.453 -9.071 -10.777 1.00 96.88 223 LEU A O 1
ATOM 1549 N N . GLY A 1 224 ? 14.657 -6.844 -11.015 1.00 97.19 224 GLY A N 1
ATOM 1550 C CA . GLY A 1 224 ? 14.436 -6.785 -12.456 1.00 97.19 224 GLY A CA 1
ATOM 1551 C C . GLY A 1 224 ? 13.059 -6.269 -12.870 1.00 97.19 224 GLY A C 1
ATOM 1552 O O . GLY A 1 224 ? 12.123 -6.183 -12.070 1.00 97.19 224 GLY A O 1
ATOM 1553 N N . SER A 1 225 ? 12.961 -5.969 -14.165 1.00 96.88 225 SER A N 1
ATOM 1554 C CA . SER A 1 225 ? 11.772 -5.446 -14.848 1.00 96.88 225 SER A CA 1
ATOM 1555 C C . SER A 1 225 ? 11.166 -4.215 -14.179 1.00 96.88 225 SER A C 1
ATOM 1557 O O . SER A 1 225 ? 9.957 -4.059 -14.138 1.00 96.88 225 SER A O 1
ATOM 1559 N N . ASN A 1 226 ? 11.988 -3.346 -13.605 1.00 96.94 226 ASN A N 1
ATOM 1560 C CA . ASN A 1 226 ? 11.525 -2.074 -13.066 1.00 96.94 226 ASN A CA 1
ATOM 1561 C C . ASN A 1 226 ? 11.635 -0.977 -14.121 1.00 96.94 226 ASN A C 1
ATOM 1563 O O . ASN A 1 226 ? 12.455 -1.070 -15.031 1.00 96.94 226 ASN A O 1
ATOM 1567 N N . ALA A 1 227 ? 10.869 0.095 -13.980 1.00 93.69 227 ALA A N 1
ATOM 1568 C CA . ALA A 1 227 ? 10.963 1.231 -14.883 1.00 93.69 227 ALA A CA 1
ATOM 1569 C C . ALA A 1 227 ? 11.009 2.546 -14.113 1.00 93.69 227 ALA A C 1
ATOM 1571 O O . ALA A 1 227 ? 10.323 2.709 -13.109 1.00 93.69 227 ALA A O 1
ATOM 1572 N N . VAL A 1 228 ? 11.838 3.483 -14.566 1.00 91.62 228 VAL A N 1
ATOM 1573 C CA . VAL A 1 228 ? 12.026 4.764 -13.884 1.00 91.62 228 VAL A CA 1
ATOM 1574 C C . VAL A 1 228 ? 12.179 5.916 -14.867 1.00 91.62 228 VAL A C 1
ATOM 1576 O O . VAL A 1 228 ? 12.856 5.783 -15.892 1.00 91.62 228 VAL A O 1
ATOM 1579 N N . SER A 1 229 ? 11.567 7.060 -14.550 1.00 88.00 229 SER A N 1
ATOM 1580 C CA . SER A 1 229 ? 11.556 8.202 -15.470 1.00 88.00 229 SER A CA 1
ATOM 1581 C C . SER A 1 229 ? 12.889 8.910 -15.674 1.00 88.00 229 SER A C 1
ATOM 1583 O O . SER A 1 229 ? 13.107 9.546 -16.702 1.00 88.00 229 SER A O 1
ATOM 1585 N N . ASP A 1 230 ? 13.808 8.777 -14.728 1.00 87.19 230 ASP A N 1
ATOM 1586 C CA . ASP A 1 230 ? 15.166 9.304 -14.811 1.00 87.19 230 ASP A CA 1
ATOM 1587 C C . ASP A 1 230 ? 16.186 8.167 -14.595 1.00 87.19 230 ASP A C 1
ATOM 1589 O O . ASP A 1 230 ? 15.924 7.016 -14.935 1.00 87.19 230 ASP A O 1
ATOM 1593 N N . SER A 1 231 ? 17.380 8.470 -14.083 1.00 89.75 231 SER A N 1
ATOM 1594 C CA . SER A 1 231 ? 18.376 7.463 -13.689 1.00 89.75 231 SER A CA 1
ATOM 1595 C C . SER A 1 231 ? 18.642 7.438 -12.179 1.00 89.75 231 SER A C 1
ATOM 1597 O O . SER A 1 231 ? 19.627 6.844 -11.735 1.00 89.75 231 SER A O 1
ATOM 1599 N N . ALA A 1 232 ? 17.833 8.136 -11.379 1.00 90.88 232 ALA A N 1
ATOM 1600 C CA . ALA A 1 232 ? 18.098 8.382 -9.965 1.00 90.88 232 ALA A CA 1
ATOM 1601 C C . ALA A 1 232 ? 17.990 7.104 -9.124 1.00 90.88 232 ALA A C 1
ATOM 1603 O O . ALA A 1 232 ? 18.721 6.953 -8.150 1.00 90.88 232 ALA A O 1
ATOM 1604 N N . CYS A 1 233 ? 17.151 6.148 -9.533 1.00 92.75 233 CYS A N 1
ATOM 1605 C CA . CYS A 1 233 ? 17.020 4.856 -8.856 1.00 92.75 233 CYS A CA 1
ATOM 1606 C C . CYS A 1 233 ? 18.188 3.885 -9.130 1.00 92.75 233 CYS A C 1
ATOM 1608 O O . CYS A 1 233 ? 18.300 2.872 -8.444 1.00 92.75 233 CYS A O 1
ATOM 1610 N N . GLY A 1 234 ? 19.070 4.165 -10.103 1.00 93.12 234 GLY A N 1
ATOM 1611 C CA . GLY A 1 234 ? 20.261 3.348 -10.384 1.00 93.12 234 GLY A CA 1
ATOM 1612 C C . GLY A 1 234 ? 19.967 1.891 -10.768 1.00 93.12 234 GLY A C 1
ATOM 1613 O O . GLY A 1 234 ? 20.730 0.986 -10.422 1.00 93.12 234 GLY A O 1
ATOM 1614 N N . LEU A 1 235 ? 18.850 1.659 -11.456 1.00 93.94 235 LEU A N 1
ATOM 1615 C CA . LEU A 1 235 ? 18.327 0.328 -11.768 1.00 93.94 235 LEU A CA 1
ATOM 1616 C C . LEU A 1 235 ? 19.202 -0.381 -12.810 1.00 93.94 235 LEU A C 1
ATOM 1618 O O . LEU A 1 235 ? 19.528 0.175 -13.856 1.00 93.94 235 LEU A O 1
ATOM 1622 N N . THR A 1 236 ? 19.630 -1.607 -12.513 1.00 91.38 236 THR A N 1
ATOM 1623 C CA . THR A 1 236 ? 20.571 -2.379 -13.356 1.00 91.38 236 THR A CA 1
ATOM 1624 C C . THR A 1 236 ? 20.221 -3.865 -13.461 1.00 91.38 236 THR A C 1
ATOM 1626 O O . THR A 1 236 ? 20.974 -4.647 -14.045 1.00 91.38 236 THR A O 1
ATOM 1629 N N . GLY A 1 237 ? 19.087 -4.270 -12.894 1.00 94.19 237 GLY A N 1
ATOM 1630 C CA . GLY A 1 237 ? 18.540 -5.613 -13.003 1.00 94.19 237 GLY A CA 1
ATOM 1631 C C . GLY A 1 237 ? 18.113 -5.954 -14.432 1.00 94.19 237 GLY A C 1
ATOM 1632 O O . GLY A 1 237 ? 17.986 -5.101 -15.309 1.00 94.19 237 GLY A O 1
ATOM 1633 N N . THR A 1 238 ? 17.895 -7.244 -14.685 1.00 95.62 238 THR A N 1
ATOM 1634 C CA . THR A 1 238 ? 17.436 -7.708 -16.004 1.00 95.62 238 THR A CA 1
ATOM 1635 C C . THR A 1 238 ? 16.039 -7.163 -16.295 1.00 95.62 238 THR A C 1
ATOM 1637 O O . THR A 1 238 ? 15.151 -7.291 -15.459 1.00 95.62 238 THR A O 1
ATOM 1640 N N . GLY A 1 239 ? 15.850 -6.572 -17.476 1.00 94.50 239 GLY A N 1
ATOM 1641 C CA . GLY A 1 239 ? 14.579 -5.961 -17.876 1.00 94.50 239 GLY A CA 1
ATOM 1642 C C . GLY A 1 239 ? 14.331 -4.569 -17.290 1.00 94.50 239 GLY A C 1
ATOM 1643 O O . GLY A 1 239 ? 13.302 -3.983 -17.600 1.00 94.50 239 GLY A O 1
ATOM 1644 N N . ASP A 1 240 ? 15.247 -4.031 -16.472 1.00 96.56 240 ASP A N 1
ATOM 1645 C CA . ASP A 1 240 ? 15.101 -2.672 -15.951 1.00 96.56 240 ASP A CA 1
ATOM 1646 C C . ASP A 1 240 ? 15.206 -1.629 -17.072 1.00 96.56 240 ASP A C 1
ATOM 1648 O O . ASP A 1 240 ? 16.051 -1.722 -17.967 1.00 96.56 240 ASP A O 1
ATOM 1652 N N . GLN A 1 241 ? 14.380 -0.593 -16.972 1.00 93.75 241 GLN A N 1
ATOM 1653 C CA . GLN A 1 241 ? 14.307 0.524 -17.901 1.00 93.75 241 GLN A CA 1
ATOM 1654 C C . GLN A 1 241 ? 14.525 1.836 -17.150 1.00 93.75 241 GLN A C 1
ATOM 1656 O O . GLN A 1 241 ? 13.979 2.043 -16.071 1.00 93.75 241 GLN A O 1
ATOM 1661 N N . GLN A 1 242 ? 15.329 2.733 -17.715 1.00 91.69 242 GLN A N 1
ATOM 1662 C CA . GLN A 1 242 ? 15.647 4.036 -17.123 1.00 91.69 242 GLN A CA 1
ATOM 1663 C C . GLN A 1 242 ? 15.459 5.139 -18.156 1.00 91.69 242 GLN A C 1
ATOM 1665 O O . GLN A 1 242 ? 15.661 4.908 -19.351 1.00 91.69 242 GLN A O 1
ATOM 1670 N N . GLY A 1 243 ? 15.132 6.346 -17.698 1.00 86.75 243 GLY A N 1
ATOM 1671 C CA . GLY A 1 243 ? 14.904 7.485 -18.583 1.00 86.75 243 GLY A CA 1
ATOM 1672 C C . GLY A 1 243 ? 13.656 7.327 -19.451 1.00 86.75 243 GLY A C 1
ATOM 1673 O O . GLY A 1 243 ? 13.617 7.875 -20.556 1.00 86.75 243 GLY A O 1
ATOM 1674 N N . ILE A 1 244 ? 12.668 6.546 -19.001 1.00 82.88 244 ILE A N 1
ATOM 1675 C CA . ILE A 1 244 ? 11.381 6.478 -19.691 1.00 82.88 244 ILE A CA 1
ATOM 1676 C C . ILE A 1 244 ? 10.691 7.831 -19.495 1.00 82.88 244 ILE A C 1
ATOM 1678 O O . ILE A 1 244 ? 10.447 8.251 -18.372 1.00 82.88 244 ILE A O 1
ATOM 1682 N N . GLY A 1 245 ? 10.481 8.588 -20.574 1.00 67.44 245 GLY A N 1
ATOM 1683 C CA . GLY A 1 245 ? 9.940 9.951 -20.483 1.00 67.44 245 GLY A CA 1
ATOM 1684 C C . GLY A 1 245 ? 8.661 10.029 -19.633 1.00 67.44 245 GLY A C 1
ATOM 1685 O O . GLY A 1 245 ? 8.032 8.998 -19.389 1.00 67.44 245 GLY A O 1
ATOM 1686 N N . PRO A 1 246 ? 8.269 11.231 -19.174 1.00 62.53 246 PRO A N 1
ATOM 1687 C CA . PRO A 1 246 ? 7.095 11.374 -18.321 1.00 62.53 246 PRO A CA 1
ATOM 1688 C C . PRO A 1 246 ? 5.887 10.714 -18.984 1.00 62.53 246 PRO A C 1
ATOM 1690 O O . PRO A 1 246 ? 5.642 10.897 -20.183 1.00 62.53 246 PRO A O 1
ATOM 1693 N N . VAL A 1 247 ? 5.156 9.918 -18.211 1.00 64.88 247 VAL A N 1
ATOM 1694 C CA . VAL A 1 247 ? 3.889 9.352 -18.669 1.00 64.88 247 VAL A CA 1
ATOM 1695 C C . VAL A 1 247 ? 2.815 10.425 -18.511 1.00 64.88 247 VAL A C 1
ATOM 1697 O O . VAL A 1 247 ? 2.770 11.136 -17.508 1.00 64.88 247 VAL A O 1
ATOM 1700 N N . GLY A 1 248 ? 1.989 10.612 -19.539 1.00 54.44 248 GLY A N 1
ATOM 1701 C CA . GLY A 1 248 ? 0.900 11.582 -19.480 1.00 54.44 248 GLY A CA 1
ATOM 1702 C C . GLY A 1 248 ? -0.165 11.134 -18.479 1.00 54.44 248 GLY A C 1
ATOM 1703 O O . GLY A 1 248 ? -0.621 9.999 -18.544 1.00 54.44 248 GLY A O 1
ATOM 1704 N N . LEU A 1 249 ? -0.597 12.049 -17.608 1.00 46.53 249 LEU A N 1
ATOM 1705 C CA . LEU A 1 249 ? -1.582 11.848 -16.534 1.00 46.53 249 LEU A CA 1
ATOM 1706 C C . LEU A 1 249 ? -2.961 11.346 -16.945 1.00 46.53 249 LEU A C 1
ATOM 1708 O O . LEU A 1 249 ? -3.798 11.105 -16.080 1.00 46.53 249 LEU A O 1
ATOM 1712 N N . THR A 1 250 ? -3.262 11.264 -18.241 1.00 47.00 250 THR A N 1
ATOM 1713 C CA . THR A 1 250 ? -4.644 10.982 -18.635 1.00 47.00 250 THR A CA 1
ATOM 1714 C C . THR A 1 250 ? -5.082 9.619 -18.136 1.00 47.00 250 THR A C 1
ATOM 1716 O O . THR A 1 250 ? -6.244 9.470 -17.783 1.00 47.00 250 THR A O 1
ATOM 1719 N N . GLU A 1 251 ? -4.147 8.681 -18.011 1.00 48.75 251 GLU A N 1
ATOM 1720 C CA . GLU A 1 251 ? -4.390 7.338 -17.532 1.00 48.75 251 GLU A CA 1
ATOM 1721 C C . GLU A 1 251 ? -3.045 6.817 -16.997 1.00 48.75 251 GLU A C 1
ATOM 1723 O O . GLU A 1 251 ? -2.100 6.700 -17.764 1.00 48.75 251 GLU A O 1
ATOM 1728 N N . LEU A 1 252 ? -2.914 6.449 -15.714 1.00 63.53 252 LEU A N 1
ATOM 1729 C CA . LEU A 1 252 ? -1.753 5.694 -15.166 1.00 63.53 252 LEU A CA 1
ATOM 1730 C C . LEU A 1 252 ? -1.552 4.315 -15.833 1.00 63.53 252 LEU A C 1
ATOM 1732 O O . LEU A 1 252 ? -0.828 3.451 -15.336 1.00 63.53 252 LEU A O 1
ATOM 1736 N N . PHE A 1 253 ? -2.256 4.105 -16.935 1.00 71.50 253 PHE A N 1
ATOM 1737 C CA . PHE A 1 253 ? -2.223 2.987 -17.825 1.00 71.50 253 PHE A CA 1
ATOM 1738 C C . PHE A 1 253 ? -1.251 3.335 -18.953 1.00 71.50 253 PHE A C 1
ATOM 1740 O O . PHE A 1 253 ? -1.408 4.354 -19.635 1.00 71.50 253 PHE A O 1
ATOM 1747 N N . PRO A 1 254 ? -0.224 2.511 -19.173 1.00 75.75 254 PRO A N 1
ATOM 1748 C CA . PRO A 1 254 ? 0.621 2.702 -20.331 1.00 75.75 254 PRO A CA 1
ATOM 1749 C C . PRO A 1 254 ? -0.214 2.555 -21.614 1.00 75.75 254 PRO A C 1
ATOM 1751 O O . PRO A 1 254 ? -1.077 1.691 -21.715 1.00 75.75 254 PRO A O 1
ATOM 1754 N N . SER A 1 255 ? 0.038 3.397 -22.619 1.00 80.69 255 SER A N 1
ATOM 1755 C CA . SER A 1 255 ? -0.515 3.182 -23.965 1.00 80.69 255 SER A CA 1
ATOM 1756 C C . SER A 1 255 ? 0.084 1.920 -24.590 1.00 80.69 255 SER A C 1
ATOM 1758 O O . SER A 1 255 ? 1.225 1.604 -24.275 1.00 80.69 255 SER A O 1
ATOM 1760 N N . SER A 1 256 ? -0.572 1.297 -25.570 1.00 84.44 256 SER A N 1
ATOM 1761 C CA . SER A 1 256 ? -0.070 0.068 -26.220 1.00 84.44 256 SER A CA 1
ATOM 1762 C C . SER A 1 256 ? 1.338 0.164 -26.823 1.00 84.44 256 SER A C 1
ATOM 1764 O O . SER A 1 256 ? 2.036 -0.831 -26.906 1.00 84.44 256 SER A O 1
ATOM 1766 N N . GLY A 1 257 ? 1.801 1.356 -27.218 1.00 83.06 257 GLY A N 1
ATOM 1767 C CA . GLY A 1 257 ? 3.179 1.571 -27.693 1.00 83.06 257 GLY A CA 1
ATOM 1768 C C . GLY A 1 257 ? 4.198 1.906 -26.596 1.00 83.06 257 GLY A C 1
ATOM 1769 O O . GLY A 1 257 ? 5.316 2.321 -26.903 1.00 83.06 257 GLY A O 1
ATOM 1770 N N . SER A 1 258 ? 3.797 1.839 -25.328 1.00 86.62 258 SER A N 1
ATOM 1771 C CA . SER A 1 258 ? 4.641 2.172 -24.185 1.00 86.62 258 SER A CA 1
ATOM 1772 C C . SER A 1 258 ? 5.697 1.093 -23.971 1.00 86.62 258 SER A C 1
ATOM 1774 O O . SER A 1 258 ? 5.388 -0.090 -24.070 1.00 86.62 258 SER A O 1
ATOM 1776 N N . PRO A 1 259 ? 6.925 1.461 -23.573 1.00 88.88 259 PRO A N 1
ATOM 1777 C CA . PRO A 1 259 ? 7.946 0.475 -23.245 1.00 88.88 259 PRO A CA 1
ATOM 1778 C C . PRO A 1 259 ? 7.633 -0.308 -21.953 1.00 88.88 259 PRO A C 1
ATOM 1780 O O . PRO A 1 259 ? 8.362 -1.234 -21.619 1.00 88.88 259 PRO A O 1
ATOM 1783 N N . LEU A 1 260 ? 6.570 0.051 -21.222 1.00 91.31 260 LEU A N 1
ATOM 1784 C CA . LEU A 1 260 ? 6.104 -0.674 -20.036 1.00 91.31 260 LEU A CA 1
ATOM 1785 C C . LEU A 1 260 ? 5.236 -1.895 -20.362 1.00 91.31 260 LEU A C 1
ATOM 1787 O O . LEU A 1 260 ? 5.029 -2.714 -19.468 1.00 91.31 260 LEU A O 1
ATOM 1791 N N . VAL A 1 261 ? 4.721 -1.980 -21.591 1.00 92.38 261 VAL A N 1
ATOM 1792 C CA . VAL A 1 261 ? 3.709 -2.966 -21.988 1.00 92.38 261 VAL A CA 1
ATOM 1793 C C . VAL A 1 261 ? 4.367 -4.252 -22.468 1.00 92.38 261 VAL A C 1
ATOM 1795 O O . VAL A 1 261 ? 5.338 -4.192 -23.221 1.00 92.38 261 VAL A O 1
ATOM 1798 N N . ASP A 1 262 ? 3.856 -5.396 -22.014 1.00 93.56 262 ASP A N 1
ATOM 1799 C CA . ASP A 1 262 ? 4.225 -6.743 -22.476 1.00 93.56 262 ASP A CA 1
ATOM 1800 C C . ASP A 1 262 ? 5.721 -7.098 -22.376 1.00 93.56 262 ASP A C 1
ATOM 1802 O O . ASP A 1 262 ? 6.272 -7.895 -23.139 1.00 93.56 262 ASP A O 1
ATOM 1806 N N . VAL A 1 263 ? 6.422 -6.543 -21.388 1.00 94.00 263 VAL A N 1
ATOM 1807 C CA . VAL A 1 263 ? 7.878 -6.740 -21.251 1.00 94.00 263 VAL A CA 1
ATOM 1808 C C . VAL A 1 263 ? 8.282 -7.815 -20.242 1.00 94.00 263 VAL A C 1
ATOM 1810 O O . VAL A 1 263 ? 9.449 -8.223 -20.214 1.00 94.00 263 VAL A O 1
ATOM 1813 N N . ILE A 1 264 ? 7.352 -8.310 -19.419 1.00 96.88 264 ILE A N 1
ATOM 1814 C CA . ILE A 1 264 ? 7.619 -9.354 -18.420 1.00 96.88 264 ILE A CA 1
ATOM 1815 C C . ILE A 1 264 ? 7.049 -10.684 -18.906 1.00 96.88 264 ILE A C 1
ATOM 1817 O O . ILE A 1 264 ? 5.853 -10.944 -18.825 1.00 96.88 264 ILE A O 1
ATOM 1821 N N . ALA A 1 265 ? 7.925 -11.569 -19.378 1.00 95.62 265 ALA A N 1
ATOM 1822 C CA . ALA A 1 265 ? 7.504 -12.869 -19.889 1.00 95.62 265 ALA A CA 1
ATOM 1823 C C . ALA A 1 265 ? 6.749 -13.713 -18.831 1.00 95.62 265 ALA A C 1
ATOM 1825 O O . ALA A 1 265 ? 7.137 -13.715 -17.657 1.00 95.62 265 ALA A O 1
ATOM 1826 N N . PRO A 1 266 ? 5.747 -14.519 -19.232 1.00 95.38 266 PRO A N 1
ATOM 1827 C CA . PRO A 1 266 ? 5.049 -15.422 -18.319 1.00 95.38 266 PRO A CA 1
ATOM 1828 C C . PRO A 1 266 ? 6.003 -16.333 -17.528 1.00 95.38 266 PRO A C 1
ATOM 1830 O O . PRO A 1 266 ? 6.952 -16.906 -18.072 1.00 95.38 266 PRO A O 1
ATOM 1833 N N . GLY A 1 267 ? 5.751 -16.472 -16.227 1.00 93.81 267 GLY A N 1
ATOM 1834 C CA . GLY A 1 267 ? 6.581 -17.208 -15.271 1.00 93.81 267 GLY A CA 1
ATOM 1835 C C . GLY A 1 267 ? 7.790 -16.433 -14.730 1.00 93.81 267 GLY A C 1
ATOM 1836 O O . GLY A 1 267 ? 8.379 -16.858 -13.735 1.00 93.81 267 GLY A O 1
ATOM 1837 N N . MET A 1 268 ? 8.156 -15.289 -15.319 1.00 95.38 268 MET A N 1
ATOM 1838 C CA . MET A 1 268 ? 9.147 -14.381 -14.734 1.00 95.38 268 MET A CA 1
ATOM 1839 C C . MET A 1 268 ? 8.494 -13.528 -13.652 1.00 95.38 268 MET A C 1
ATOM 1841 O O . MET A 1 268 ? 7.396 -13.018 -13.842 1.00 95.38 268 MET A O 1
ATOM 1845 N N . LEU A 1 269 ? 9.169 -13.374 -12.508 1.00 94.69 269 LEU A N 1
ATOM 1846 C CA . LEU A 1 269 ? 8.681 -12.573 -11.376 1.00 94.69 269 LEU A CA 1
ATOM 1847 C C . LEU A 1 269 ? 7.241 -12.926 -10.937 1.00 94.69 269 LEU A C 1
ATOM 1849 O O . LEU A 1 269 ? 6.533 -12.079 -10.407 1.00 94.69 269 LEU A O 1
ATOM 1853 N N . GLY A 1 270 ? 6.779 -14.156 -11.172 1.00 94.00 270 GLY A N 1
ATOM 1854 C CA . GLY A 1 270 ? 5.416 -14.585 -10.843 1.00 94.00 270 GLY A CA 1
ATOM 1855 C C . GLY A 1 270 ? 4.334 -14.200 -11.862 1.00 94.00 270 GLY A C 1
ATOM 1856 O O . GLY A 1 270 ? 3.174 -14.535 -11.631 1.00 94.00 270 GLY A O 1
ATOM 1857 N N . CYS A 1 271 ? 4.676 -13.545 -12.978 1.00 95.94 271 CYS A N 1
ATOM 1858 C CA . CYS A 1 271 ? 3.731 -13.157 -14.029 1.00 95.94 271 CYS A CA 1
ATOM 1859 C C . CYS A 1 271 ? 2.920 -14.364 -14.534 1.00 95.94 271 CYS A C 1
ATOM 1861 O O . CYS A 1 271 ? 3.489 -15.341 -15.027 1.00 95.94 271 CYS A O 1
ATOM 1863 N N . GLY A 1 272 ? 1.594 -14.324 -14.394 1.00 92.56 272 GLY A N 1
ATOM 1864 C CA . GLY A 1 272 ? 0.691 -15.399 -14.820 1.00 92.56 272 GLY A CA 1
ATOM 1865 C C . GLY A 1 272 ? 0.734 -16.676 -13.977 1.00 92.56 272 GLY A C 1
ATOM 1866 O O . GLY A 1 272 ? 0.016 -17.626 -14.290 1.00 92.56 272 GLY A O 1
ATOM 1867 N N . THR A 1 273 ? 1.556 -16.730 -12.924 1.00 94.00 273 THR A N 1
ATOM 1868 C CA . THR A 1 273 ? 1.628 -17.869 -11.994 1.00 94.00 273 THR A CA 1
ATOM 1869 C C . THR A 1 273 ? 1.170 -17.464 -10.601 1.00 94.00 273 THR A C 1
ATOM 1871 O O . THR A 1 273 ? 0.102 -17.881 -10.160 1.00 94.00 273 THR A O 1
ATOM 1874 N N . ASP A 1 274 ? 1.955 -16.623 -9.932 1.00 91.94 274 ASP A N 1
ATOM 1875 C CA . ASP A 1 274 ? 1.686 -16.138 -8.576 1.00 91.94 274 ASP A CA 1
ATOM 1876 C C . ASP A 1 274 ? 0.965 -14.783 -8.608 1.00 91.94 274 ASP A C 1
ATOM 1878 O O . ASP A 1 274 ? 0.192 -14.457 -7.708 1.00 91.94 274 ASP A O 1
ATOM 1882 N N . VAL A 1 275 ? 1.183 -14.015 -9.677 1.00 91.81 275 VAL A N 1
ATOM 1883 C CA . VAL A 1 275 ? 0.549 -12.729 -9.963 1.00 91.81 275 VAL A CA 1
ATOM 1884 C C . VAL A 1 275 ? -0.300 -12.899 -11.215 1.00 91.81 275 VAL A C 1
ATOM 1886 O O . VAL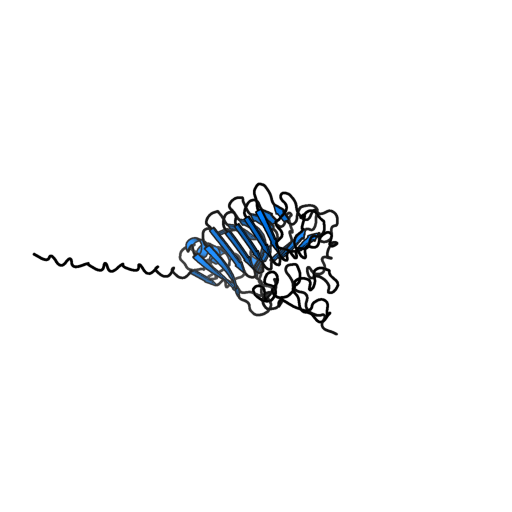 A 1 275 ? 0.188 -12.845 -12.341 1.00 91.81 275 VAL A O 1
ATOM 1889 N N . THR A 1 276 ? -1.583 -13.169 -10.996 1.00 93.62 276 THR A N 1
ATOM 1890 C CA . THR A 1 276 ? -2.571 -13.441 -12.057 1.00 93.62 276 THR A CA 1
ATOM 1891 C C . THR A 1 276 ? -3.504 -12.268 -12.322 1.00 93.62 276 THR A C 1
ATOM 1893 O O . THR A 1 276 ? -4.296 -12.323 -13.255 1.00 93.62 276 THR A O 1
ATOM 1896 N N . ASN A 1 277 ? -3.413 -11.219 -11.505 1.00 91.19 277 ASN A N 1
ATOM 1897 C CA . ASN A 1 277 ? -4.280 -10.052 -11.533 1.00 91.19 277 ASN A CA 1
ATOM 1898 C C . ASN A 1 277 ? -3.487 -8.801 -11.141 1.00 91.19 277 ASN A C 1
ATOM 1900 O O . ASN A 1 277 ? -2.540 -8.883 -10.352 1.00 91.19 277 ASN A O 1
ATOM 1904 N N . ASP A 1 278 ? -3.912 -7.656 -11.656 1.00 92.00 278 ASP A N 1
ATOM 1905 C CA . ASP A 1 278 ? -3.331 -6.342 -11.406 1.00 92.00 278 ASP A CA 1
ATOM 1906 C C . ASP A 1 278 ? -4.046 -5.592 -10.256 1.00 92.00 278 ASP A C 1
ATOM 1908 O O . ASP A 1 278 ? -4.784 -6.189 -9.462 1.00 92.00 278 ASP A O 1
ATOM 1912 N N . ALA A 1 279 ? -3.819 -4.281 -10.124 1.00 89.62 279 ALA A N 1
ATOM 1913 C CA . ALA A 1 279 ? -4.455 -3.444 -9.100 1.00 89.62 279 ALA A CA 1
ATOM 1914 C C . ALA A 1 279 ? -6.007 -3.441 -9.136 1.00 89.62 279 ALA A C 1
ATOM 1916 O O . ALA A 1 279 ? -6.650 -3.294 -8.093 1.00 89.62 279 ALA A O 1
ATOM 1917 N N . ARG A 1 280 ? -6.630 -3.712 -10.291 1.00 86.50 280 ARG A N 1
ATOM 1918 C CA . ARG A 1 280 ? -8.091 -3.878 -10.467 1.00 86.50 280 ARG A CA 1
ATOM 1919 C C . ARG A 1 280 ? -8.587 -5.256 -10.023 1.00 86.50 280 ARG A C 1
ATOM 1921 O O . ARG A 1 280 ? -9.776 -5.550 -10.112 1.00 86.50 280 ARG A O 1
ATOM 1928 N N . GLY A 1 281 ? -7.705 -6.130 -9.540 1.00 85.12 281 GLY A N 1
ATOM 1929 C CA . GLY A 1 281 ? -8.071 -7.475 -9.111 1.00 85.12 281 GLY A CA 1
ATOM 1930 C C . GLY A 1 281 ? -8.537 -8.334 -10.290 1.00 85.12 281 GLY A C 1
ATOM 1931 O O . GLY A 1 281 ? -7.921 -8.261 -11.351 1.00 85.12 281 GLY A O 1
ATOM 1932 N N . PRO A 1 282 ? -9.597 -9.152 -10.150 1.00 80.56 282 PRO A N 1
ATOM 1933 C CA . PRO A 1 282 ? -9.986 -10.131 -11.174 1.00 80.56 282 PRO A CA 1
ATOM 1934 C C . PRO A 1 282 ? -10.362 -9.518 -12.530 1.00 80.56 282 PRO A C 1
ATOM 1936 O O . PRO A 1 282 ? -10.515 -10.249 -13.507 1.00 80.56 282 PRO A O 1
ATOM 1939 N N . TYR A 1 283 ? -10.518 -8.195 -12.596 1.00 82.62 283 TYR A N 1
ATOM 1940 C CA . TYR A 1 283 ? -10.818 -7.480 -13.826 1.00 82.62 283 TYR A CA 1
ATOM 1941 C C . TYR A 1 283 ? -9.585 -7.149 -14.637 1.00 82.62 283 TYR A C 1
ATOM 1943 O O . TYR A 1 283 ? -9.750 -7.003 -15.833 1.00 82.62 283 TYR A O 1
ATOM 1951 N N . GLY A 1 284 ? -8.390 -7.078 -14.047 1.00 85.50 284 GLY A N 1
ATOM 1952 C CA . GLY A 1 284 ? -7.136 -6.876 -14.769 1.00 85.50 284 GLY A CA 1
ATOM 1953 C C . GLY A 1 284 ? -6.289 -8.139 -14.793 1.00 85.50 284 GLY A C 1
ATOM 1954 O O . GLY A 1 284 ? -5.314 -8.211 -14.046 1.00 85.50 284 GLY A O 1
ATOM 1955 N N . PRO A 1 285 ? -6.655 -9.145 -15.609 1.00 90.56 285 PRO A N 1
ATOM 1956 C CA . PRO A 1 285 ? -5.921 -10.397 -15.678 1.00 90.56 285 PRO A CA 1
ATOM 1957 C C . PRO A 1 285 ? -4.502 -10.169 -16.197 1.00 90.56 285 PRO A C 1
ATOM 1959 O O . PRO A 1 285 ? -4.284 -9.405 -17.135 1.00 90.56 285 PRO A O 1
ATOM 1962 N N . ARG A 1 286 ? -3.555 -10.894 -15.606 1.00 92.12 286 ARG A N 1
ATOM 1963 C CA . ARG A 1 286 ? -2.146 -10.934 -15.998 1.00 92.12 286 ARG A CA 1
ATOM 1964 C C . ARG A 1 286 ? -1.743 -12.369 -16.354 1.00 92.12 286 ARG A C 1
ATOM 1966 O O . ARG A 1 286 ? -2.022 -13.272 -15.555 1.00 92.12 286 ARG A O 1
ATOM 1973 N N . PRO A 1 287 ? -1.045 -12.617 -17.475 1.00 95.38 287 PRO A N 1
ATOM 1974 C CA . PRO A 1 287 ? -0.676 -11.671 -18.531 1.00 95.38 287 PRO A CA 1
ATOM 1975 C C . PRO A 1 287 ? -1.834 -11.355 -19.497 1.00 95.38 287 PRO A C 1
ATOM 1977 O O . PRO A 1 287 ? -2.734 -12.182 -19.680 1.00 95.38 287 PRO A O 1
ATOM 1980 N N . SER A 1 288 ? -1.756 -10.212 -20.171 1.00 93.25 288 SER A N 1
ATOM 1981 C CA . SER A 1 288 ? -2.567 -9.808 -21.328 1.00 93.25 288 SER A CA 1
ATOM 1982 C C . SER A 1 288 ? -1.656 -9.448 -22.515 1.00 93.25 288 SER A C 1
ATOM 1984 O O . SER A 1 288 ? -0.451 -9.457 -22.371 1.00 93.25 288 SER A O 1
ATOM 1986 N N . ASP A 1 289 ? -2.207 -9.267 -23.717 1.00 92.94 289 ASP A N 1
ATOM 1987 C CA . ASP A 1 289 ? -1.461 -8.845 -24.926 1.00 92.94 289 ASP A CA 1
ATOM 1988 C C . ASP A 1 289 ? -1.818 -7.381 -25.200 1.00 92.94 289 ASP A C 1
ATOM 1990 O O . ASP A 1 289 ? -2.760 -7.095 -25.940 1.00 92.94 289 ASP A O 1
ATOM 1994 N N . GLY A 1 290 ? -1.201 -6.467 -24.455 1.00 90.50 290 GLY A N 1
ATOM 1995 C CA . GLY A 1 290 ? -1.499 -5.037 -24.468 1.00 90.50 290 GLY A CA 1
ATOM 1996 C C . GLY A 1 290 ? -1.003 -4.301 -25.717 1.00 90.50 290 GLY A C 1
ATOM 1997 O O . GLY A 1 290 ? -1.628 -3.314 -26.131 1.00 90.50 290 GLY A O 1
ATOM 1998 N N . ASP A 1 291 ? 0.081 -4.759 -26.343 1.00 88.44 291 ASP A N 1
ATOM 1999 C CA . ASP A 1 291 ? 0.658 -4.155 -27.549 1.00 88.44 291 ASP A CA 1
ATOM 2000 C C . ASP A 1 291 ? 0.063 -4.707 -28.862 1.00 88.44 291 ASP A C 1
ATOM 2002 O O . ASP A 1 291 ? 0.106 -4.035 -29.903 1.00 88.44 291 ASP A O 1
ATOM 2006 N N . GLY A 1 292 ? -0.609 -5.861 -28.796 1.00 91.19 292 GLY A N 1
ATOM 2007 C CA . GLY A 1 292 ? -1.321 -6.491 -29.902 1.00 91.19 292 GLY A CA 1
ATOM 2008 C C . GLY A 1 292 ? -0.419 -7.272 -30.859 1.00 91.19 292 GLY A C 1
ATOM 2009 O O . GLY A 1 292 ? -0.814 -7.487 -32.016 1.00 91.19 292 GLY A O 1
ATOM 2010 N N . ASP A 1 293 ? 0.781 -7.673 -30.434 1.00 90.94 293 ASP A N 1
ATOM 2011 C CA . ASP A 1 293 ? 1.709 -8.479 -31.232 1.00 90.94 293 ASP A CA 1
ATOM 2012 C C . ASP A 1 293 ? 1.351 -9.982 -31.270 1.00 90.94 293 ASP A C 1
ATOM 2014 O O . ASP A 1 293 ? 1.886 -10.739 -32.096 1.00 90.94 293 ASP A O 1
ATOM 2018 N N . GLY A 1 294 ? 0.376 -10.403 -30.456 1.00 91.06 294 GLY A N 1
ATOM 2019 C CA . GLY A 1 294 ? -0.099 -11.779 -30.342 1.00 91.06 294 GLY A CA 1
ATOM 2020 C C . GLY A 1 294 ? 0.558 -12.584 -29.217 1.00 91.06 294 GLY A C 1
ATOM 2021 O O . GLY A 1 294 ? 0.310 -13.797 -29.133 1.00 91.06 294 GLY A O 1
ATOM 2022 N N . ILE A 1 295 ? 1.398 -11.969 -28.381 1.00 92.00 295 ILE A N 1
ATOM 2023 C CA . ILE A 1 295 ? 2.104 -12.594 -27.260 1.00 92.00 295 ILE A CA 1
ATOM 2024 C C . ILE A 1 295 ? 1.698 -11.909 -25.955 1.00 92.00 295 ILE A C 1
ATOM 2026 O O . ILE A 1 295 ? 2.152 -10.825 -25.634 1.00 92.00 295 ILE A O 1
ATOM 2030 N N . ALA A 1 296 ? 0.922 -12.613 -25.130 1.00 94.25 296 ALA A N 1
ATOM 2031 C CA . ALA A 1 296 ? 0.590 -12.106 -23.804 1.00 94.25 296 ALA A CA 1
ATOM 2032 C C . ALA A 1 296 ? 1.802 -12.151 -22.853 1.00 94.25 296 ALA A C 1
ATOM 2034 O O . ALA A 1 296 ? 2.395 -13.221 -22.636 1.00 94.25 296 ALA A O 1
ATOM 2035 N N . ALA A 1 297 ? 2.118 -11.017 -22.235 1.00 95.56 297 ALA A N 1
ATOM 2036 C CA . ALA A 1 297 ? 3.123 -10.848 -21.189 1.00 95.56 297 ALA A CA 1
ATOM 2037 C C . ALA A 1 297 ? 2.570 -9.912 -20.100 1.00 95.56 297 ALA A C 1
ATOM 2039 O O . ALA A 1 297 ? 1.452 -9.445 -20.215 1.00 95.56 297 ALA A O 1
ATOM 2040 N N . CYS A 1 298 ? 3.282 -9.734 -18.984 1.00 96.06 298 CYS A N 1
ATOM 2041 C CA . CYS A 1 298 ? 2.862 -8.763 -17.975 1.00 96.06 298 CYS A CA 1
ATOM 2042 C C . CYS A 1 298 ? 3.527 -7.409 -18.202 1.00 96.06 298 CYS A C 1
ATOM 2044 O O . CYS A 1 298 ? 4.707 -7.323 -18.567 1.00 96.06 298 CYS A O 1
ATOM 2046 N N . ASP A 1 299 ? 2.795 -6.367 -17.842 1.00 94.56 299 ASP A N 1
ATOM 2047 C CA . ASP A 1 299 ? 3.272 -4.994 -17.825 1.00 94.56 299 ASP A CA 1
ATOM 2048 C C . ASP A 1 299 ? 4.089 -4.687 -16.570 1.00 94.56 299 ASP A C 1
ATOM 2050 O O . ASP A 1 299 ? 3.840 -5.219 -15.479 1.00 94.56 299 ASP A O 1
ATOM 2054 N N . ILE A 1 300 ? 5.027 -3.750 -16.701 1.00 94.88 300 ILE A N 1
ATOM 2055 C CA . ILE A 1 300 ? 5.678 -3.117 -15.550 1.00 94.88 300 ILE A CA 1
ATOM 2056 C C . ILE A 1 300 ? 4.709 -2.109 -14.928 1.00 94.88 300 ILE A C 1
ATOM 2058 O O . ILE A 1 300 ? 4.187 -1.230 -15.612 1.00 94.88 300 ILE A O 1
ATOM 2062 N N . GLY A 1 301 ? 4.553 -2.169 -13.606 1.00 93.44 301 GLY A N 1
ATOM 2063 C CA . GLY A 1 301 ? 3.698 -1.261 -12.848 1.00 93.44 301 GLY A CA 1
ATOM 2064 C C . GLY A 1 301 ? 2.448 -1.937 -12.295 1.00 93.44 301 GLY A C 1
ATOM 2065 O O . GLY A 1 301 ? 2.322 -3.160 -12.306 1.00 93.44 301 GLY A O 1
ATOM 2066 N N . ALA A 1 302 ? 1.529 -1.128 -11.772 1.00 92.81 302 ALA A N 1
ATOM 2067 C CA . ALA A 1 302 ? 0.328 -1.584 -11.072 1.00 92.81 302 ALA A CA 1
ATOM 2068 C C . ALA A 1 302 ? -0.733 -2.206 -11.980 1.00 92.81 302 ALA A C 1
ATOM 2070 O O . ALA A 1 302 ? -1.442 -3.121 -11.556 1.00 92.81 302 ALA A O 1
ATOM 2071 N N . TYR A 1 303 ? -0.829 -1.728 -13.219 1.00 91.25 303 TYR A N 1
ATOM 2072 C CA . TYR A 1 303 ? -1.885 -2.086 -14.159 1.00 91.25 303 TYR A CA 1
ATOM 2073 C C . TYR A 1 303 ? -1.360 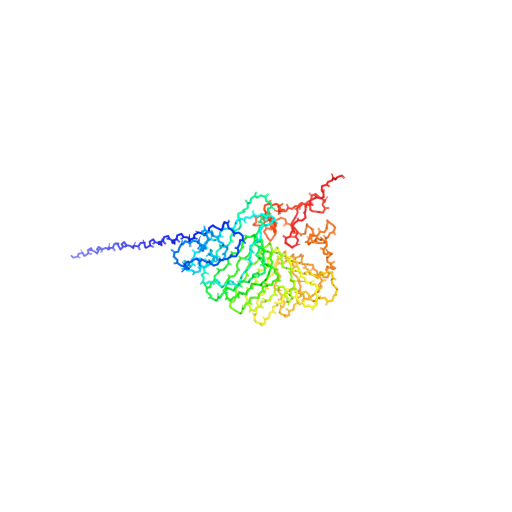-2.896 -15.335 1.00 91.25 303 TYR A C 1
ATOM 2075 O O . TYR A 1 303 ? -0.206 -2.750 -15.722 1.00 91.25 303 TYR A O 1
ATOM 2083 N N . GLU A 1 304 ? -2.245 -3.725 -15.873 1.00 92.44 304 GLU A N 1
ATOM 2084 C CA . GLU A 1 304 ? -2.061 -4.473 -17.108 1.00 92.44 304 GLU A CA 1
ATOM 2085 C C . GLU A 1 304 ? -2.883 -3.850 -18.243 1.00 92.44 304 GLU A C 1
ATOM 2087 O O . GLU A 1 304 ? -4.105 -3.718 -18.141 1.00 92.44 304 GLU A O 1
ATOM 2092 N N . LEU A 1 305 ? -2.267 -3.502 -19.359 1.00 89.50 305 LEU A N 1
ATOM 2093 C CA . LEU A 1 305 ? -2.986 -3.115 -20.555 1.00 89.50 305 LEU A CA 1
ATOM 2094 C C . LEU A 1 305 ? -3.554 -4.356 -21.251 1.00 89.50 305 LEU A C 1
ATOM 2096 O O . LEU A 1 305 ? -2.901 -5.384 -21.385 1.00 89.50 305 LEU A O 1
ATOM 2100 N N . TRP A 1 306 ? -4.797 -4.265 -21.717 1.00 86.38 306 TRP A N 1
ATOM 2101 C CA . TRP A 1 306 ? -5.400 -5.330 -22.519 1.00 86.38 306 TRP A CA 1
ATOM 2102 C C . TRP A 1 306 ? -5.344 -4.971 -23.991 1.00 86.38 306 TRP A C 1
ATOM 2104 O O . TRP A 1 306 ? -5.348 -3.789 -24.344 1.00 86.38 306 TRP A O 1
ATOM 2114 N N . ALA A 1 307 ? -5.386 -6.002 -24.835 1.00 72.06 307 ALA A N 1
ATOM 2115 C CA . ALA A 1 307 ? -5.434 -5.845 -26.279 1.00 72.06 307 ALA A CA 1
ATOM 2116 C C . ALA A 1 307 ? -6.452 -4.768 -26.676 1.00 72.06 307 ALA A C 1
ATOM 2118 O O . ALA A 1 307 ? -7.605 -4.822 -26.217 1.00 72.06 307 ALA A O 1
ATOM 2119 N N . PRO A 1 308 ? -6.072 -3.815 -27.549 1.00 62.41 308 PRO A N 1
ATOM 2120 C CA . PRO A 1 308 ? -7.018 -2.878 -28.119 1.00 62.41 308 PRO A CA 1
ATOM 2121 C C . PRO A 1 308 ? -8.172 -3.681 -28.707 1.00 62.41 308 PRO A C 1
ATOM 2123 O O . PRO A 1 308 ? -7.989 -4.504 -29.608 1.00 62.41 308 PRO A O 1
ATOM 2126 N N . THR A 1 309 ? -9.378 -3.476 -28.185 1.00 53.97 309 THR A N 1
ATOM 2127 C CA . THR A 1 309 ? -10.557 -4.041 -28.833 1.00 53.97 309 THR A CA 1
ATOM 2128 C C . THR A 1 309 ? -10.619 -3.413 -30.220 1.00 53.97 309 THR A C 1
ATOM 2130 O O . THR A 1 309 ? -10.701 -2.194 -30.360 1.00 53.97 309 THR A O 1
ATOM 2133 N N . ALA A 1 310 ? -10.472 -4.237 -31.258 1.00 42.00 310 ALA A N 1
ATOM 2134 C CA . ALA A 1 310 ? -10.591 -3.786 -32.635 1.00 42.00 310 ALA A CA 1
ATOM 2135 C C . ALA A 1 310 ? -12.026 -3.275 -32.846 1.00 42.00 310 ALA A C 1
ATOM 2137 O O . ALA A 1 310 ? -12.944 -4.076 -33.031 1.00 42.00 310 ALA A O 1
ATOM 2138 N N . PHE A 1 311 ? -12.220 -1.960 -32.746 1.00 35.50 311 PHE A N 1
ATOM 2139 C CA . PHE A 1 311 ? -13.461 -1.277 -33.106 1.00 35.50 311 PHE A CA 1
ATOM 2140 C C . PHE A 1 311 ? -13.457 -0.889 -34.586 1.00 35.50 311 PHE A C 1
ATOM 2142 O O . PHE A 1 311 ? -12.416 -0.393 -35.076 1.00 35.50 311 PHE A O 1
#

Sequence (311 aa):
MRFLAMAALGAGAFTACDPQPEPAQFQVDSYAAGADATPGDGECETAAGTCTLQAALEEANAAGRTVVTLPGSDSASYAGFDATITGSLRVVVEDTGSGASATIDSGSFTVPEGASLRLEGVEVLGSISVSGTLVANRLGAEAIDVSSTGLAMISNAVLLPDVEPAFVNRGDAWIVYSTIGLEDGEGGLVTLDYGNTTIAATAVLAIDTTSAVTCSGRLPGSLGSNAVSDSACGLTGTGDQQGIGPVGLTELFPSSGSPLVDVIAPGMLGCGTDVTNDARGPYGPRPSDGDGDGIAACDIGAYELWAPTAF

pLDDT: mean 87.37, std 14.35, range [35.5, 98.81]

Secondary structure (DSSP, 8-state):
--PPP------------PPPPPPEEEE--B-S----SSTTSS----TTS--BHHHHHHHHHHHSEEEEEEE--TT-EEEP-EEE--SEEEEEEE--SS---EEEET-EEEE-TT-EEEEEEEEEEEEEEESSEEEEEEEEEEEEEE-TT-EEEEES-EE--SSS-SEEESSEEEEES-EEEE-SSS-SEEE-TT-EEEEES-EEEEBS-SS--SEEESPPEE-S--EESSSTT---STT-EE--PPBPTT-SSPPTTSTTSS-B-TTGGGBTTTB-EETTEEEEESSB-SSSSS--BBPSSS---------